Protein AF-A0A0D3BMU0-F1 (afdb_monomer_lite)

Foldseek 3Di:
DAQWDWDWDDDPVRPIDIDIAHDDDPQQRPWDWDADPPQRWIWTQGHVRQKIWTGHPVDPPSHTDIAGADEPDDDDDDPVRVVQQVQWDKYWAWEAELQPRWIKIKIWTWHQDPPDRDIHTDFMWIFTADPNRYTYTDQAPDQKEWEAELHHIYMAGQVLDPPRDHSWYWYWYQQKTWIAHRNVRDIDIDGDRDPTFAWADDDDDPDPPDAAAWTWGQDQDDDDPDDRDGFTWTWGADSNRHTDTDLARDQWEWEAEPHHIDIDRQVVDPPRDHSWYWYFYQFKTWIAHSNVRDIDIDGDNDRGPPDPDPDPPDD

Structure (mmCIF, N/CA/C/O backbone):
data_AF-A0A0D3BMU0-F1
#
_entry.id   AF-A0A0D3BMU0-F1
#
loop_
_atom_site.group_PDB
_atom_site.id
_atom_site.type_symbol
_atom_site.label_atom_id
_atom_site.label_alt_id
_atom_site.label_comp_id
_atom_site.label_asym_id
_atom_site.label_entity_id
_atom_site.label_seq_id
_atom_site.pdbx_PDB_ins_code
_atom_site.Cartn_x
_atom_site.Cartn_y
_atom_site.Cartn_z
_atom_site.occupancy
_atom_site.B_iso_or_equiv
_atom_site.auth_seq_id
_atom_site.auth_comp_id
_atom_site.auth_asym_id
_atom_site.auth_atom_id
_atom_site.pdbx_PDB_model_num
ATOM 1 N N . MET A 1 1 ? 4.855 26.764 -4.424 1.00 43.84 1 MET A N 1
ATOM 2 C CA . MET A 1 1 ? 3.634 26.238 -5.074 1.00 43.84 1 MET A CA 1
ATOM 3 C C . MET A 1 1 ? 2.748 25.662 -3.981 1.00 43.84 1 MET A C 1
ATOM 5 O O . MET A 1 1 ? 3.291 25.070 -3.058 1.00 43.84 1 MET A O 1
ATOM 9 N N . GLY A 1 2 ? 1.438 25.916 -4.014 1.00 53.94 2 GLY A N 1
ATOM 10 C CA . GLY A 1 2 ? 0.506 25.326 -3.045 1.00 53.94 2 GLY A CA 1
ATOM 11 C C . GLY A 1 2 ? 0.315 23.817 -3.274 1.00 53.94 2 GLY A C 1
ATOM 12 O O . GLY A 1 2 ? 0.818 23.290 -4.265 1.00 53.94 2 GLY A O 1
ATOM 13 N N . PRO A 1 3 ? -0.414 23.122 -2.389 1.00 75.38 3 PRO A N 1
ATOM 14 C CA . PRO A 1 3 ? -0.712 21.699 -2.540 1.00 75.38 3 PRO A CA 1
ATOM 15 C C . PRO A 1 3 ? -1.486 21.455 -3.844 1.00 75.38 3 PRO A C 1
ATOM 17 O O . PRO A 1 3 ? -2.564 22.014 -4.069 1.00 75.38 3 PRO A O 1
ATOM 20 N N . GLN A 1 4 ? -0.901 20.652 -4.732 1.00 81.62 4 GLN A N 1
ATOM 21 C CA . GLN A 1 4 ? -1.420 20.393 -6.073 1.00 81.62 4 GLN A CA 1
ATOM 22 C C . GLN A 1 4 ? -1.203 18.934 -6.475 1.00 81.62 4 GLN A C 1
ATOM 24 O O . GLN A 1 4 ? -0.200 18.321 -6.113 1.00 81.62 4 GLN A O 1
ATOM 29 N N . LEU A 1 5 ? -2.136 18.403 -7.259 1.00 79.81 5 LEU A N 1
ATOM 30 C CA . LEU A 1 5 ? -2.005 17.136 -7.963 1.00 79.81 5 LEU A CA 1
ATOM 31 C C . LEU A 1 5 ? -1.667 17.433 -9.426 1.00 79.81 5 LEU A C 1
ATOM 33 O O . LEU A 1 5 ? -2.486 18.008 -10.147 1.00 79.81 5 LEU A O 1
ATOM 37 N N . SER A 1 6 ? -0.475 17.031 -9.857 1.00 79.81 6 SER A N 1
ATOM 38 C CA . SER A 1 6 ? -0.003 17.204 -11.232 1.00 79.81 6 SER A CA 1
ATOM 39 C C . SER A 1 6 ? 0.143 15.847 -11.909 1.00 79.81 6 SER A C 1
ATOM 41 O O . SER A 1 6 ? 0.761 14.943 -11.349 1.00 79.81 6 SER A O 1
ATOM 43 N N . TYR A 1 7 ? -0.409 15.690 -13.111 1.00 74.06 7 TYR A N 1
ATOM 44 C CA . TYR A 1 7 ? -0.242 14.467 -13.898 1.00 74.06 7 TYR A CA 1
ATOM 45 C C . TYR A 1 7 ? -0.245 14.743 -15.401 1.00 74.06 7 TYR A C 1
ATOM 47 O O . TYR A 1 7 ? -0.826 15.717 -15.876 1.00 74.06 7 TYR A O 1
ATOM 55 N N . CYS A 1 8 ? 0.400 13.852 -16.151 1.00 74.81 8 CYS A N 1
ATOM 56 C CA . CYS A 1 8 ? 0.450 13.886 -17.607 1.00 74.81 8 CYS A CA 1
ATOM 57 C C . CYS A 1 8 ? -0.433 12.775 -18.180 1.00 74.81 8 CYS A C 1
ATOM 59 O O . CYS A 1 8 ? -0.335 11.623 -17.745 1.00 74.81 8 CYS A O 1
ATOM 61 N N . ARG A 1 9 ? -1.290 13.117 -19.148 1.00 70.94 9 ARG A N 1
ATOM 62 C CA . ARG A 1 9 ? -2.069 12.153 -19.934 1.00 70.94 9 ARG A CA 1
ATOM 63 C C . ARG A 1 9 ? -1.319 11.896 -21.252 1.00 70.94 9 ARG A C 1
ATOM 65 O O . ARG A 1 9 ? -1.253 12.815 -22.073 1.00 70.94 9 ARG A O 1
ATOM 72 N N . PRO A 1 10 ? -0.756 10.691 -21.465 1.00 65.56 10 PRO A N 1
ATOM 73 C CA . PRO A 1 10 ? -0.074 10.354 -22.711 1.00 65.56 10 PRO A CA 1
ATOM 74 C C . PRO A 1 10 ? -1.074 10.315 -23.869 1.00 65.56 10 PRO A C 1
ATOM 76 O O . PRO A 1 10 ? -2.163 9.759 -23.719 1.00 65.56 10 PRO A O 1
ATOM 79 N N . SER A 1 11 ? -0.708 10.877 -25.021 1.00 62.91 11 SER A N 1
ATOM 80 C CA . SER A 1 11 ? -1.501 10.793 -26.253 1.00 62.91 11 SER A CA 1
ATOM 81 C C . SER A 1 11 ? -0.768 9.962 -27.299 1.00 62.91 11 SER A C 1
ATOM 83 O O . SER A 1 11 ? 0.407 10.202 -27.567 1.00 62.91 11 SER A O 1
ATOM 85 N N . ALA A 1 12 ? -1.476 9.023 -27.935 1.00 56.28 12 ALA A N 1
ATOM 86 C CA . ALA A 1 12 ? -0.951 8.254 -29.068 1.00 56.28 12 ALA A CA 1
ATOM 87 C C . ALA A 1 12 ? -0.637 9.139 -30.291 1.00 56.28 12 ALA A C 1
ATOM 89 O O . ALA A 1 12 ? 0.111 8.730 -31.169 1.00 56.28 12 ALA A O 1
ATOM 90 N N . GLN A 1 13 ? -1.188 10.355 -30.334 1.00 65.06 13 GLN A N 1
ATOM 91 C CA . GLN A 1 13 ? -0.957 11.349 -31.384 1.00 65.06 13 GLN A CA 1
ATOM 92 C C . GLN A 1 13 ? 0.178 12.333 -31.027 1.00 65.06 13 GLN A C 1
ATOM 94 O O . GLN A 1 13 ? 0.286 13.379 -31.653 1.00 65.06 13 GLN A O 1
ATOM 99 N N . GLY A 1 14 ? 0.982 12.058 -29.990 1.00 60.69 14 GLY A N 1
ATOM 100 C CA . GLY A 1 14 ? 2.124 12.893 -29.576 1.00 60.69 14 GLY A CA 1
ATOM 101 C C . GLY A 1 14 ? 1.773 14.088 -28.676 1.00 60.69 14 GLY A C 1
ATOM 102 O O . GLY A 1 14 ? 2.616 14.569 -27.925 1.00 60.69 14 GLY A O 1
ATOM 103 N N . ASN A 1 15 ? 0.509 14.511 -28.645 1.00 65.81 15 ASN A N 1
ATOM 104 C CA . ASN A 1 15 ? 0.062 15.698 -27.902 1.00 65.81 15 ASN A CA 1
ATOM 105 C C . ASN A 1 15 ? -0.233 15.386 -26.424 1.00 65.81 15 ASN A C 1
ATOM 107 O O . ASN A 1 15 ? -1.386 15.419 -25.985 1.00 65.81 15 ASN A O 1
ATOM 111 N N . SER A 1 16 ? 0.790 15.011 -25.656 1.00 69.44 16 SER A N 1
ATOM 112 C CA . SER A 1 16 ? 0.631 14.741 -24.222 1.00 69.44 16 SER A CA 1
ATOM 113 C C . SER A 1 16 ? 0.249 16.018 -23.467 1.00 69.44 16 SER A C 1
ATOM 115 O O . SER A 1 16 ? 0.870 17.064 -23.644 1.00 69.44 16 SER A O 1
ATOM 117 N N . LYS A 1 17 ? -0.781 15.945 -22.616 1.00 72.88 17 LYS A N 1
ATOM 118 C CA . LYS A 1 17 ? -1.315 17.109 -21.888 1.00 72.88 17 LYS A CA 1
ATOM 119 C C . LYS A 1 17 ? -1.038 16.987 -20.394 1.00 72.88 17 LYS A C 1
ATOM 121 O O . LYS A 1 17 ? -1.376 15.977 -19.774 1.00 72.88 17 LYS A O 1
ATOM 126 N N . TRP A 1 18 ? -0.459 18.040 -19.822 1.00 77.81 18 TRP A N 1
ATOM 127 C CA . TRP A 1 18 ? -0.286 18.188 -18.380 1.00 77.81 18 TRP A CA 1
ATOM 128 C C . TRP A 1 18 ? -1.531 18.796 -17.740 1.00 77.81 18 TRP A C 1
ATOM 130 O O . TRP A 1 18 ? -2.089 19.779 -18.228 1.00 77.81 18 TRP A O 1
ATOM 140 N N . PHE A 1 19 ? -1.933 18.222 -16.614 1.00 76.25 19 PHE A N 1
ATOM 141 C CA . PHE A 1 19 ? -3.029 18.690 -15.783 1.00 76.25 19 PHE A CA 1
ATOM 142 C C . PHE A 1 19 ? -2.486 19.047 -14.408 1.00 76.25 19 PHE A C 1
ATOM 144 O O . PHE A 1 19 ? -1.723 18.282 -13.821 1.00 76.25 19 PHE A O 1
ATOM 151 N N . ASN A 1 20 ? -2.894 20.207 -13.899 1.00 81.25 20 ASN A N 1
ATOM 152 C CA . ASN A 1 20 ? -2.522 20.697 -12.579 1.00 81.25 20 ASN A CA 1
ATOM 153 C C . ASN A 1 20 ? -3.801 21.032 -11.818 1.00 81.25 20 ASN A C 1
ATOM 155 O O . ASN A 1 20 ? -4.514 21.968 -12.172 1.00 81.25 20 ASN A O 1
ATOM 159 N N . ILE A 1 21 ? -4.099 20.251 -10.786 1.00 81.94 21 ILE A N 1
ATOM 160 C CA . ILE A 1 21 ? -5.302 20.403 -9.976 1.00 81.94 21 ILE A CA 1
ATOM 161 C C . ILE A 1 21 ? -4.884 20.931 -8.613 1.00 81.94 21 ILE A C 1
ATOM 163 O O . ILE A 1 21 ? -4.165 20.267 -7.868 1.00 81.94 21 ILE A O 1
ATOM 167 N N . ARG A 1 22 ? -5.348 22.131 -8.266 1.00 83.56 22 ARG A N 1
ATOM 168 C CA . ARG A 1 22 ? -5.121 22.687 -6.933 1.00 83.56 22 ARG A CA 1
ATOM 169 C C . ARG A 1 22 ? -5.974 21.934 -5.916 1.00 83.56 22 ARG A C 1
ATOM 171 O O . ARG A 1 22 ? -7.187 21.824 -6.076 1.00 83.56 22 ARG A O 1
ATOM 178 N N . ILE A 1 23 ? -5.344 21.451 -4.853 1.00 84.56 23 ILE A N 1
ATOM 179 C CA . ILE A 1 23 ? -6.042 20.800 -3.749 1.00 84.56 23 ILE A CA 1
ATOM 180 C C . ILE A 1 23 ? -6.491 21.900 -2.787 1.00 84.56 23 ILE A C 1
ATOM 182 O O . ILE A 1 23 ? -5.667 22.600 -2.204 1.00 84.56 23 ILE A O 1
ATOM 186 N N . ALA A 1 24 ? -7.806 22.090 -2.666 1.00 86.31 24 ALA A N 1
ATOM 187 C CA . ALA A 1 24 ? -8.374 23.151 -1.835 1.00 86.31 24 ALA A CA 1
ATOM 188 C C . ALA A 1 24 ? -8.527 22.739 -0.365 1.00 86.31 24 ALA A C 1
ATOM 190 O O . ALA A 1 24 ? -8.307 23.558 0.521 1.00 86.31 24 ALA A O 1
ATOM 191 N N . ASN A 1 25 ? -8.903 21.483 -0.104 1.00 87.38 25 ASN A N 1
ATOM 192 C CA . ASN A 1 25 ? -9.170 21.013 1.251 1.00 87.38 25 ASN A CA 1
ATOM 193 C C . ASN A 1 25 ? -7.845 20.693 1.987 1.00 87.38 25 ASN A C 1
ATOM 195 O O . ASN A 1 25 ? -7.117 19.800 1.535 1.00 87.38 25 ASN A O 1
ATOM 199 N N . PRO A 1 26 ? -7.543 21.378 3.112 1.00 89.06 26 PRO A N 1
ATOM 200 C CA . PRO A 1 26 ? -6.308 21.200 3.878 1.00 89.06 26 PRO A CA 1
ATOM 201 C C . PRO A 1 26 ? -6.035 19.778 4.352 1.00 89.06 26 PRO A C 1
ATOM 203 O O . PRO A 1 26 ? -4.871 19.408 4.500 1.00 89.06 26 PRO A O 1
ATOM 206 N N . CYS A 1 27 ? -7.072 18.956 4.546 1.00 89.00 27 CYS A N 1
ATOM 207 C CA . CYS A 1 27 ? -6.879 17.593 5.033 1.00 89.00 27 CYS A CA 1
ATOM 208 C C . CYS A 1 27 ? -6.075 16.712 4.065 1.00 89.00 27 CYS A C 1
ATOM 210 O O . CYS A 1 27 ? -5.575 15.679 4.481 1.00 89.00 27 CYS A O 1
ATOM 212 N N . PHE A 1 28 ? -5.899 17.104 2.800 1.00 88.81 28 PHE A N 1
ATOM 213 C CA . PHE A 1 28 ? -5.134 16.327 1.820 1.00 88.81 28 PHE A CA 1
ATOM 214 C C . PHE A 1 28 ? -3.713 16.862 1.567 1.00 88.81 28 PHE A C 1
ATOM 216 O O . PHE A 1 28 ? -3.020 16.334 0.702 1.00 88.81 28 PHE A O 1
ATOM 223 N N . PHE A 1 29 ? -3.262 17.917 2.258 1.00 86.25 29 PHE A N 1
ATOM 224 C CA . PHE A 1 29 ? -2.021 18.627 1.898 1.00 86.25 29 PHE A CA 1
ATOM 225 C C . PHE A 1 29 ? -0.744 17.801 2.091 1.00 86.25 29 PHE A C 1
ATOM 227 O O . PHE A 1 29 ? 0.199 17.949 1.318 1.00 86.25 29 PHE A O 1
ATOM 234 N N . SER A 1 30 ? -0.714 16.935 3.104 1.00 80.25 30 SER A N 1
ATOM 235 C CA . SER A 1 30 ? 0.408 16.037 3.418 1.00 80.25 30 SER A CA 1
ATOM 236 C C . SER A 1 30 ? 0.128 14.577 3.047 1.00 80.25 30 SER A C 1
ATOM 238 O O . SER A 1 30 ? 0.948 13.696 3.312 1.00 80.25 30 SER A O 1
ATOM 240 N N . SER A 1 31 ? -1.025 14.312 2.433 1.00 84.12 31 SER A N 1
ATOM 241 C CA . SER A 1 31 ? -1.493 12.964 2.146 1.00 84.12 31 SER A CA 1
ATOM 242 C C . SER A 1 31 ? -0.828 12.361 0.915 1.00 84.12 31 SER A C 1
ATOM 244 O O . SER A 1 31 ? -0.574 13.023 -0.092 1.00 84.12 31 SER A O 1
ATOM 246 N N . ARG A 1 32 ? -0.595 11.049 0.970 1.00 82.12 32 ARG A N 1
ATOM 247 C CA . ARG A 1 32 ? -0.059 10.279 -0.155 1.00 82.12 32 ARG A CA 1
ATOM 248 C C . ARG A 1 32 ? -1.118 10.071 -1.234 1.00 82.12 32 ARG A C 1
ATOM 250 O O . ARG A 1 32 ? -2.240 9.660 -0.948 1.00 82.12 32 ARG A O 1
ATOM 257 N N . VAL A 1 33 ? -0.728 10.275 -2.489 1.00 84.06 33 VAL A N 1
ATOM 258 C CA . VAL A 1 33 ? -1.544 9.902 -3.647 1.00 84.06 33 VAL A CA 1
ATOM 259 C C . VAL A 1 33 ? -1.380 8.410 -3.919 1.00 84.06 33 VAL A C 1
ATOM 261 O O . VAL A 1 33 ? -0.266 7.906 -4.032 1.00 84.06 33 VAL A O 1
ATOM 264 N N . MET A 1 34 ? -2.498 7.714 -4.082 1.00 83.81 34 MET A N 1
ATOM 265 C CA . MET A 1 34 ? -2.561 6.385 -4.679 1.00 83.81 34 MET A CA 1
ATOM 266 C C . MET A 1 34 ? -3.360 6.491 -5.977 1.00 83.81 34 MET A C 1
ATOM 268 O O . MET A 1 34 ? -4.218 7.357 -6.113 1.00 83.81 34 MET A O 1
ATOM 272 N N . PHE A 1 35 ? -3.118 5.621 -6.948 1.00 82.81 35 PHE A N 1
ATOM 273 C CA . PHE A 1 35 ? -4.072 5.409 -8.031 1.00 82.81 35 PHE A CA 1
ATOM 274 C C . PHE A 1 35 ? -4.593 3.993 -8.061 1.00 82.81 35 PHE A C 1
ATOM 276 O O . PHE A 1 35 ? -3.869 2.991 -8.004 1.00 82.81 35 PHE A O 1
ATOM 283 N N . SER A 1 36 ? -5.910 3.978 -8.142 1.00 83.88 36 SER A N 1
ATOM 284 C CA . SER A 1 36 ? -6.737 2.809 -8.139 1.00 83.88 36 SER A CA 1
ATOM 285 C C . SER A 1 36 ? -6.793 2.274 -9.548 1.00 83.88 36 SER A C 1
ATOM 287 O O . SER A 1 36 ? -7.373 2.905 -10.430 1.00 83.88 36 SER A O 1
ATOM 289 N N . LYS A 1 37 ? -6.217 1.091 -9.764 1.00 78.75 37 LYS A N 1
ATOM 290 C CA . LYS A 1 37 ? -6.386 0.394 -11.046 1.00 78.75 37 LYS A CA 1
ATOM 291 C C . LYS A 1 37 ? -7.836 -0.043 -11.227 1.00 78.75 37 LYS A C 1
ATOM 293 O O . LYS A 1 37 ? -8.350 -0.001 -12.336 1.00 78.75 37 LYS A O 1
ATOM 298 N N . LYS A 1 38 ? -8.490 -0.427 -10.126 1.00 82.38 38 LYS A N 1
ATOM 299 C CA . LYS A 1 38 ? -9.888 -0.864 -10.097 1.00 82.38 38 LYS A CA 1
ATOM 300 C C . LYS A 1 38 ? -10.840 0.215 -10.604 1.00 82.38 38 LYS A C 1
ATOM 302 O O . LYS A 1 38 ? -11.796 -0.094 -11.302 1.00 82.38 38 LYS A O 1
ATOM 307 N N . HIS A 1 39 ? -10.582 1.464 -10.229 1.00 82.88 39 HIS A N 1
ATOM 308 C CA . HIS A 1 39 ? -11.441 2.588 -10.578 1.00 82.88 39 HIS A CA 1
ATOM 309 C C . HIS A 1 39 ? -10.869 3.485 -11.680 1.00 82.88 39 HIS A C 1
ATOM 311 O O . HIS A 1 39 ? -11.582 4.358 -12.154 1.00 82.88 39 HIS A O 1
ATOM 317 N N . ASN A 1 40 ? -9.610 3.285 -12.078 1.00 80.75 40 ASN A N 1
ATOM 318 C CA . ASN A 1 40 ? -8.865 4.171 -12.975 1.00 80.75 40 ASN A CA 1
ATOM 319 C C . ASN A 1 40 ? -8.841 5.639 -12.493 1.00 80.75 40 ASN A C 1
ATOM 321 O O . ASN A 1 40 ? -9.000 6.576 -13.271 1.00 80.75 40 ASN A O 1
ATOM 325 N N . MET A 1 41 ? -8.663 5.838 -11.183 1.00 86.69 41 MET A N 1
ATOM 326 C CA . MET A 1 41 ? -8.720 7.154 -10.533 1.00 86.69 41 MET A CA 1
ATOM 327 C C . MET A 1 41 ? -7.523 7.377 -9.614 1.00 86.69 41 MET A C 1
ATOM 329 O O . MET A 1 41 ? -7.092 6.447 -8.924 1.00 86.69 41 MET A O 1
ATOM 333 N N . PHE A 1 42 ? -7.052 8.623 -9.511 1.00 87.81 42 PHE A N 1
ATOM 334 C CA . PHE A 1 42 ? -6.244 9.020 -8.355 1.00 87.81 42 PHE A CA 1
ATOM 335 C C . PHE A 1 42 ? -7.134 9.116 -7.130 1.00 87.81 42 PHE A C 1
ATOM 337 O O . PHE A 1 42 ? -8.257 9.604 -7.207 1.00 87.81 42 PHE A O 1
ATOM 344 N N . ARG A 1 43 ? -6.632 8.649 -5.995 1.00 90.44 43 ARG A N 1
ATOM 345 C CA . ARG A 1 43 ? -7.329 8.663 -4.722 1.00 90.44 43 ARG A CA 1
ATOM 346 C C . ARG A 1 43 ? -6.365 9.094 -3.621 1.00 90.44 43 ARG A C 1
ATOM 348 O O . ARG A 1 43 ? -5.233 8.619 -3.563 1.00 90.44 43 ARG A O 1
ATOM 355 N N . ILE A 1 44 ? -6.823 9.976 -2.743 1.00 91.38 44 ILE A N 1
ATOM 356 C CA . ILE A 1 44 ? -6.031 10.527 -1.641 1.00 91.38 44 ILE A CA 1
ATOM 357 C C . ILE A 1 44 ? -6.846 10.373 -0.350 1.00 91.38 44 ILE A C 1
ATOM 359 O O . ILE A 1 44 ? -7.956 10.911 -0.290 1.00 91.38 44 ILE A O 1
ATOM 363 N N . PRO A 1 45 ? -6.356 9.640 0.668 1.00 93.88 45 PRO A N 1
ATOM 364 C CA . PRO A 1 45 ? -6.963 9.655 1.992 1.00 93.88 45 PRO A CA 1
ATOM 365 C C . PRO A 1 45 ? -6.626 10.977 2.692 1.00 93.88 45 PRO A C 1
ATOM 367 O O . PRO A 1 45 ? -5.475 11.402 2.700 1.00 93.88 45 PRO A O 1
ATOM 370 N N . GLY A 1 46 ? -7.616 11.651 3.262 1.00 92.25 46 GLY A N 1
ATOM 371 C CA . GLY A 1 46 ? -7.398 12.844 4.075 1.00 92.25 46 GLY A CA 1
ATOM 372 C C . GLY A 1 46 ? -6.762 12.481 5.413 1.00 92.25 46 GLY A C 1
ATOM 373 O O . GLY A 1 46 ? -6.965 11.373 5.910 1.00 92.25 46 GLY A O 1
ATOM 374 N N . ALA A 1 47 ? -6.025 13.422 5.996 1.00 90.88 47 ALA A N 1
ATOM 375 C CA . ALA A 1 47 ? -5.474 13.330 7.340 1.00 90.88 47 ALA A CA 1
ATOM 376 C C . ALA A 1 47 ? -6.563 12.923 8.346 1.00 90.88 47 ALA A C 1
ATOM 378 O O . ALA A 1 47 ? -7.701 13.398 8.278 1.00 90.88 47 ALA A O 1
ATOM 379 N N . GLY A 1 48 ? -6.236 11.991 9.242 1.00 89.31 48 GLY A N 1
ATOM 380 C CA . GLY A 1 48 ? -7.190 11.367 10.163 1.00 89.31 48 GLY A CA 1
ATOM 381 C C . GLY A 1 48 ? -8.037 10.257 9.527 1.00 89.31 48 GLY A C 1
ATOM 382 O O . GLY A 1 48 ? -8.735 9.525 10.234 1.00 89.31 48 GLY A O 1
ATOM 383 N N . GLY A 1 49 ? -7.985 10.083 8.205 1.00 91.81 49 GLY A N 1
ATOM 384 C CA . GLY A 1 49 ? -8.612 8.979 7.482 1.00 91.81 49 GLY A CA 1
ATOM 385 C C . GLY A 1 49 ? -10.137 9.034 7.420 1.00 91.81 49 GLY A C 1
ATOM 386 O O . GLY A 1 49 ? -10.765 7.998 7.246 1.00 91.81 49 GLY A O 1
ATOM 387 N N . GLN A 1 50 ? -10.770 10.191 7.601 1.00 94.19 50 GLN A N 1
ATOM 388 C CA . GLN A 1 50 ? -12.240 10.295 7.563 1.00 94.19 50 GLN A CA 1
ATOM 389 C C . GLN A 1 50 ? -12.799 10.471 6.148 1.00 94.19 50 GLN A C 1
ATOM 391 O O . GLN A 1 50 ? -13.957 10.155 5.892 1.00 94.19 50 GLN A O 1
ATOM 396 N N . LEU A 1 51 ? -11.984 10.966 5.218 1.00 95.06 51 LEU A N 1
ATOM 397 C CA . LEU A 1 51 ? -12.395 11.269 3.852 1.00 95.06 51 LEU A CA 1
ATOM 398 C C . LEU A 1 51 ? -11.412 10.663 2.858 1.00 95.06 51 LEU A C 1
ATOM 400 O O . LEU A 1 51 ? -10.205 10.681 3.077 1.00 95.06 5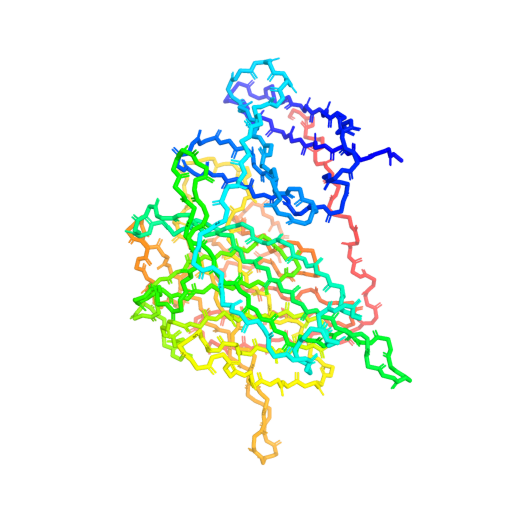1 LEU A O 1
ATOM 404 N N . ILE A 1 52 ? -11.921 10.192 1.727 1.00 95.00 52 ILE A N 1
ATOM 405 C CA . ILE A 1 52 ? -11.129 9.898 0.535 1.00 95.00 52 ILE A CA 1
ATOM 406 C C . ILE A 1 52 ? -11.608 10.821 -0.577 1.00 95.00 52 ILE A C 1
ATOM 408 O O . ILE A 1 52 ? -12.794 10.844 -0.899 1.00 95.00 52 ILE A O 1
ATOM 412 N N . ALA A 1 53 ? -10.685 11.544 -1.199 1.00 93.06 53 ALA A N 1
ATOM 413 C CA . ALA A 1 53 ? -10.948 12.272 -2.431 1.00 93.06 53 ALA A CA 1
ATOM 414 C C . ALA A 1 53 ? -10.491 11.437 -3.630 1.00 93.06 53 ALA A C 1
ATOM 416 O O . ALA A 1 53 ? -9.406 10.860 -3.596 1.00 93.06 53 ALA A O 1
ATOM 417 N N . SER A 1 54 ? -11.318 11.352 -4.673 1.00 92.12 54 SER A N 1
ATOM 418 C CA . SER A 1 54 ? -11.025 10.610 -5.903 1.00 92.12 54 SER A CA 1
ATOM 419 C C . SER A 1 54 ? -11.162 11.504 -7.133 1.00 92.12 54 SER A C 1
ATOM 421 O O . SER A 1 54 ? -12.173 12.188 -7.278 1.00 92.12 54 SER A O 1
ATOM 423 N N . TRP A 1 55 ? -10.184 11.462 -8.033 1.00 87.31 55 TRP A N 1
ATOM 424 C CA . TRP A 1 55 ? -10.173 12.201 -9.293 1.00 87.31 55 TRP A CA 1
ATOM 425 C C . TRP A 1 55 ? -10.219 11.233 -10.464 1.00 87.31 55 TRP A C 1
ATOM 427 O O . TRP A 1 55 ? -9.347 10.369 -10.602 1.00 87.31 55 TRP A O 1
ATOM 437 N N . ASP A 1 56 ? -11.235 11.408 -11.300 1.00 82.81 56 ASP A N 1
ATOM 438 C CA . ASP A 1 56 ? -11.352 10.701 -12.565 1.00 82.81 56 ASP A CA 1
ATOM 439 C C . ASP A 1 56 ? -10.341 11.266 -13.565 1.00 82.81 56 ASP A C 1
ATOM 441 O O . ASP A 1 56 ? -10.217 12.480 -13.724 1.00 82.81 56 ASP A O 1
ATOM 445 N N . LEU A 1 57 ? -9.574 10.376 -14.194 1.00 69.62 57 LEU A N 1
ATOM 446 C CA . LEU A 1 57 ? -8.550 10.748 -15.164 1.00 69.62 57 LEU A CA 1
ATOM 447 C C . LEU A 1 57 ? -9.066 10.835 -16.592 1.00 69.62 57 LEU A C 1
ATOM 449 O O . LEU A 1 57 ? -8.353 11.364 -17.446 1.00 69.62 57 LEU A O 1
ATOM 453 N N . CYS A 1 58 ? -10.253 10.301 -16.864 1.00 66.31 58 CYS A N 1
ATOM 454 C CA . CYS A 1 58 ? -10.870 10.289 -18.183 1.00 66.31 58 CYS A CA 1
ATOM 455 C C . CYS A 1 58 ? -11.808 11.480 -18.378 1.00 66.31 58 CYS A C 1
ATOM 457 O O . CYS A 1 58 ? -11.951 11.961 -19.499 1.00 66.31 58 CYS A O 1
ATOM 459 N N . GLU A 1 59 ? -12.409 11.986 -17.303 1.00 64.94 59 GLU A N 1
ATOM 460 C CA . GLU A 1 59 ? -13.223 13.193 -17.367 1.00 64.94 59 GLU A CA 1
ATOM 461 C C . GLU A 1 59 ? -12.347 14.447 -17.235 1.00 64.94 59 GLU A C 1
ATOM 463 O O . GLU A 1 59 ? -11.505 14.552 -16.347 1.00 64.94 59 GLU A O 1
ATOM 468 N N . ASP A 1 60 ? -12.600 15.467 -18.057 1.00 65.44 60 ASP A N 1
ATOM 469 C CA . ASP A 1 60 ? -12.019 16.807 -17.857 1.00 65.44 60 ASP A CA 1
ATOM 470 C C . ASP A 1 60 ? -12.662 17.544 -16.655 1.00 65.44 60 ASP A C 1
ATOM 472 O O . ASP A 1 60 ? -12.450 18.737 -16.431 1.00 65.44 60 ASP A O 1
ATOM 476 N N . LYS A 1 61 ? -13.445 16.828 -15.836 1.00 67.06 61 LYS A N 1
ATOM 477 C CA . LYS A 1 61 ? -13.969 17.318 -14.564 1.00 67.06 61 LYS A CA 1
ATOM 478 C C . LYS A 1 61 ? -12.893 17.178 -13.492 1.00 67.06 61 LYS A C 1
ATOM 480 O O . LYS A 1 61 ? -12.635 16.101 -12.968 1.00 67.06 61 LYS A O 1
ATOM 485 N N . HIS A 1 62 ? -12.296 18.302 -13.118 1.00 73.00 62 HIS A N 1
ATOM 486 C CA . HIS A 1 62 ? -11.261 18.364 -12.079 1.00 73.00 62 HIS A CA 1
ATOM 487 C C . HIS A 1 62 ? -11.813 18.397 -10.643 1.00 73.00 62 HIS A C 1
ATOM 489 O O . HIS A 1 62 ? -11.052 18.557 -9.685 1.00 73.00 62 HIS A O 1
ATOM 495 N N . THR A 1 63 ? -13.126 18.233 -10.478 1.00 82.94 63 THR A N 1
ATOM 496 C CA . THR A 1 63 ? -13.786 18.186 -9.172 1.00 82.94 63 THR A CA 1
ATOM 497 C C . THR A 1 63 ? -13.649 16.789 -8.557 1.00 82.94 63 THR A C 1
ATOM 499 O O . THR A 1 63 ? -14.101 15.817 -9.165 1.00 82.94 63 THR A O 1
ATOM 502 N N . PRO A 1 64 ? -13.064 16.656 -7.353 1.00 88.94 64 PRO A N 1
ATOM 503 C CA . PRO A 1 64 ? -12.970 15.364 -6.687 1.00 88.94 64 PRO A CA 1
ATOM 504 C C . PRO A 1 64 ? -14.336 14.825 -6.262 1.00 88.94 64 PRO A C 1
ATOM 506 O O . PRO A 1 64 ? -15.199 15.565 -5.793 1.00 88.94 64 PRO A O 1
ATOM 509 N N . LYS A 1 65 ? -14.483 13.502 -6.325 1.00 91.75 65 LYS A N 1
ATOM 510 C CA . LYS A 1 65 ? -15.537 12.762 -5.624 1.00 91.75 65 LYS A CA 1
ATOM 511 C C . LYS A 1 65 ? -15.065 12.473 -4.203 1.00 91.75 65 LYS A C 1
ATOM 513 O O . LYS A 1 65 ? -14.014 11.855 -4.025 1.00 91.75 65 LYS A O 1
ATOM 518 N N . PHE A 1 66 ? -15.838 12.895 -3.209 1.00 93.06 66 PHE A N 1
ATOM 519 C CA . PHE A 1 66 ? -15.551 12.607 -1.807 1.00 93.06 66 PHE A CA 1
ATOM 520 C C . PHE A 1 66 ? -16.294 11.359 -1.341 1.00 93.06 66 PHE A C 1
ATOM 522 O O . PHE A 1 66 ? -17.467 11.163 -1.651 1.00 93.06 66 PHE A O 1
ATOM 529 N N . GLN A 1 67 ? -15.598 10.525 -0.581 1.00 94.88 67 GLN A N 1
ATOM 530 C CA . GLN A 1 67 ? -16.145 9.367 0.106 1.00 94.88 67 GLN A CA 1
ATOM 531 C C . GLN A 1 67 ? -15.817 9.492 1.591 1.00 94.88 67 GLN A C 1
ATOM 533 O O . GLN A 1 67 ? -14.647 9.523 1.963 1.00 94.88 67 GLN A O 1
ATOM 538 N N . GLU A 1 68 ? -16.847 9.557 2.425 1.00 96.50 68 GLU A N 1
ATOM 539 C CA . GLU A 1 68 ? -16.707 9.536 3.879 1.00 96.50 68 GLU A CA 1
ATOM 540 C C . GLU A 1 68 ? -16.513 8.105 4.383 1.00 96.50 68 GLU A C 1
ATOM 542 O O . GLU A 1 68 ? -17.150 7.168 3.887 1.00 96.50 68 GLU A O 1
ATOM 547 N N . LEU A 1 69 ? -15.616 7.942 5.354 1.00 96.56 69 LEU A N 1
ATOM 548 C CA . LEU A 1 69 ? -15.292 6.659 5.951 1.00 96.56 69 LEU A CA 1
ATOM 549 C C . LEU A 1 69 ? -15.953 6.485 7.315 1.00 96.56 69 LEU A C 1
ATOM 551 O O . LEU A 1 69 ? -15.729 7.260 8.240 1.00 96.56 69 LEU A O 1
ATOM 555 N N . ARG A 1 70 ? -16.735 5.410 7.444 1.00 96.81 70 ARG A N 1
ATOM 556 C CA . ARG A 1 70 ? -17.413 5.013 8.684 1.00 96.81 70 ARG A CA 1
ATOM 557 C C . ARG A 1 70 ? -16.677 3.844 9.309 1.00 96.81 70 ARG A C 1
ATOM 559 O O . ARG A 1 70 ? -16.626 2.770 8.710 1.00 96.81 70 ARG A O 1
ATOM 566 N N . TYR A 1 71 ? -16.091 4.071 10.475 1.00 96.25 71 TYR A N 1
ATOM 567 C CA . TYR A 1 71 ? -15.263 3.088 11.163 1.00 96.25 71 TYR A CA 1
ATOM 568 C C . TYR A 1 71 ? -16.111 2.115 11.977 1.00 96.25 71 TYR A C 1
ATOM 570 O O . TYR A 1 71 ? -17.007 2.533 12.705 1.00 96.25 71 TYR A O 1
ATOM 578 N N . HIS A 1 72 ? -15.806 0.823 11.857 1.00 94.50 72 HIS A N 1
ATOM 579 C CA . HIS A 1 72 ? -16.512 -0.258 12.546 1.00 94.50 72 HIS A CA 1
ATOM 580 C C . HIS A 1 72 ? -15.528 -1.172 13.271 1.00 94.50 72 HIS A C 1
ATOM 582 O O . HIS A 1 72 ? -14.428 -1.410 12.766 1.00 94.50 72 HIS A O 1
ATOM 588 N N . PHE A 1 73 ? -15.969 -1.719 14.409 1.00 93.06 73 PHE A N 1
ATOM 589 C CA . PHE A 1 73 ? -15.221 -2.675 15.239 1.00 93.06 73 PHE A CA 1
ATOM 590 C C . PHE A 1 73 ? -13.841 -2.171 15.681 1.00 93.06 73 PHE A C 1
ATOM 592 O O . PHE A 1 73 ? -12.880 -2.934 15.720 1.00 93.06 73 PHE A O 1
ATOM 599 N N . LEU A 1 74 ? -13.733 -0.872 15.981 1.00 89.88 74 LEU A N 1
ATOM 600 C CA . LEU A 1 74 ? -12.508 -0.314 16.547 1.00 89.88 74 LEU A CA 1
ATOM 601 C C . LEU A 1 74 ? -12.199 -1.014 17.880 1.00 89.88 74 LEU A C 1
ATOM 603 O O . LEU A 1 74 ? -13.110 -1.136 18.702 1.00 89.88 74 LEU A O 1
ATOM 607 N N . PRO A 1 75 ? -10.953 -1.465 18.102 1.00 86.56 75 PRO A N 1
ATOM 608 C CA . PRO A 1 75 ? -10.566 -1.987 19.402 1.00 86.56 75 PRO A CA 1
ATOM 609 C C . PRO A 1 75 ? -10.645 -0.862 20.436 1.00 86.56 75 PRO A C 1
ATOM 611 O O . PRO A 1 75 ? -10.320 0.287 20.126 1.00 86.56 75 PRO A O 1
ATOM 614 N N . GLU A 1 76 ? -11.073 -1.181 21.657 1.00 86.69 76 GLU A N 1
ATOM 615 C CA . GLU A 1 76 ? -10.991 -0.239 22.771 1.00 86.69 76 GLU A CA 1
ATOM 616 C C . GLU A 1 76 ? -9.538 -0.167 23.255 1.00 86.69 76 GLU A C 1
ATOM 618 O O . GLU A 1 76 ? -9.014 -1.173 23.732 1.00 86.69 76 GLU A O 1
ATOM 623 N N . PRO A 1 77 ? -8.867 0.991 23.130 1.00 83.81 77 PRO A N 1
ATOM 624 C CA . PRO A 1 77 ? -7.490 1.119 23.573 1.00 83.81 77 PRO A CA 1
ATOM 625 C C . PRO A 1 77 ? -7.432 1.253 25.094 1.00 83.81 77 PRO A C 1
ATOM 627 O O . PRO A 1 77 ? -8.227 1.992 25.695 1.00 83.81 77 PRO A O 1
ATOM 630 N N . THR A 1 78 ? -6.447 0.586 25.689 1.00 87.50 78 THR A N 1
ATOM 631 C CA . THR A 1 78 ? -6.034 0.776 27.084 1.00 87.50 78 THR A CA 1
ATOM 632 C C . THR A 1 78 ? -5.556 2.211 27.325 1.00 87.50 78 THR A C 1
ATOM 634 O O . THR A 1 78 ? -5.242 2.941 26.386 1.00 87.50 78 THR A O 1
ATOM 637 N N . GLU A 1 79 ? -5.477 2.643 28.585 1.00 86.25 79 GLU A N 1
ATOM 638 C CA . GLU A 1 79 ? -4.995 3.994 28.921 1.00 86.25 79 GLU A CA 1
ATOM 639 C C . GLU A 1 79 ? -3.578 4.255 28.393 1.00 86.25 79 GLU A C 1
ATOM 641 O O . GLU A 1 79 ? -3.339 5.289 27.775 1.00 86.25 79 GLU A O 1
ATOM 646 N N . ALA A 1 80 ? -2.674 3.281 28.534 1.00 84.19 80 ALA A N 1
ATOM 647 C CA . ALA A 1 80 ? -1.314 3.378 28.010 1.00 84.19 80 ALA A CA 1
ATOM 648 C C . ALA A 1 80 ? -1.288 3.479 26.473 1.00 84.19 80 ALA A C 1
ATOM 650 O O . ALA A 1 80 ? -0.526 4.262 25.910 1.00 84.19 80 ALA A O 1
ATOM 651 N N . GLU A 1 81 ? -2.140 2.724 25.772 1.00 83.94 81 GLU A N 1
ATOM 652 C CA . GLU A 1 81 ? -2.254 2.833 24.313 1.00 83.94 81 GLU A CA 1
ATOM 653 C C . GLU A 1 81 ? -2.827 4.186 23.885 1.00 83.94 81 GLU A C 1
ATOM 655 O O . GLU A 1 81 ? -2.373 4.740 22.886 1.00 83.94 81 GLU A O 1
ATOM 660 N N . ARG A 1 82 ? -3.791 4.742 24.633 1.00 85.81 82 ARG A N 1
ATOM 661 C CA . ARG A 1 82 ? -4.324 6.091 24.377 1.00 85.81 82 ARG A CA 1
ATOM 662 C C . ARG A 1 82 ? -3.240 7.147 24.527 1.00 85.81 82 ARG A C 1
ATOM 664 O O . ARG A 1 82 ? -3.059 7.936 23.610 1.00 85.81 82 ARG A O 1
ATOM 671 N N . GLU A 1 83 ? -2.474 7.104 25.612 1.00 85.50 83 GLU A N 1
ATOM 672 C CA . GLU A 1 83 ? -1.371 8.040 25.855 1.00 85.50 83 GLU A CA 1
ATOM 673 C C . GLU A 1 83 ? -0.310 7.981 24.740 1.00 85.50 83 GLU A C 1
ATOM 675 O O . GLU A 1 83 ? 0.143 9.009 24.225 1.00 85.50 83 GLU A O 1
ATOM 680 N N . VAL A 1 84 ? 0.044 6.772 24.291 1.00 83.00 84 VAL A N 1
ATOM 681 C CA . VAL A 1 84 ? 0.952 6.593 23.149 1.00 83.00 84 VAL A CA 1
ATOM 682 C C . VAL A 1 84 ? 0.336 7.148 21.862 1.00 83.00 84 VAL A C 1
ATOM 684 O O . VAL A 1 84 ? 1.019 7.840 21.109 1.00 83.00 84 VAL A O 1
ATOM 687 N N . MET A 1 85 ? -0.940 6.875 21.585 1.00 83.75 85 MET A N 1
ATOM 688 C CA . MET A 1 85 ? -1.605 7.372 20.376 1.00 83.75 85 MET A CA 1
ATOM 689 C C . MET A 1 85 ? -1.747 8.898 20.361 1.00 83.75 85 MET A C 1
ATOM 691 O O . MET A 1 85 ? -1.537 9.495 19.306 1.00 83.75 85 MET A O 1
ATOM 695 N N . ASP A 1 86 ? -2.028 9.527 21.503 1.00 84.75 86 ASP A N 1
ATOM 696 C CA . ASP A 1 86 ? -2.189 10.982 21.635 1.0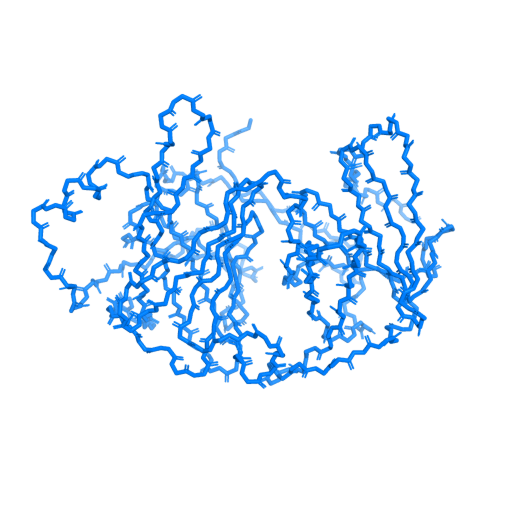0 84.75 86 ASP A CA 1
ATOM 697 C C . ASP A 1 86 ? -0.884 11.744 21.363 1.00 84.75 86 ASP A C 1
ATOM 699 O O . ASP A 1 86 ? -0.899 12.886 20.902 1.00 84.75 86 ASP A O 1
ATOM 703 N N . THR A 1 87 ? 0.262 11.101 21.595 1.00 87.12 87 THR A N 1
ATOM 704 C CA . THR A 1 87 ? 1.591 11.667 21.314 1.00 87.12 87 THR A CA 1
ATOM 705 C C . THR A 1 87 ? 2.131 11.298 19.927 1.00 87.12 87 THR A C 1
ATOM 707 O O . THR A 1 87 ? 3.155 11.836 19.493 1.00 87.12 87 THR A O 1
ATOM 710 N N . CYS A 1 88 ? 1.459 10.399 19.201 1.00 90.44 88 CYS A N 1
ATOM 711 C CA . CYS A 1 88 ? 1.902 9.925 17.896 1.00 90.44 88 CYS A CA 1
ATOM 712 C C . CYS A 1 88 ? 1.466 10.836 16.742 1.00 90.44 88 CYS A C 1
ATOM 714 O O . CYS A 1 88 ? 0.314 11.247 16.607 1.00 90.44 88 CYS A O 1
ATOM 716 N N . LEU A 1 89 ? 2.374 11.009 15.784 1.00 89.94 89 LEU A N 1
ATOM 717 C CA . LEU A 1 89 ? 2.024 11.418 14.432 1.00 89.94 89 LEU A CA 1
ATOM 718 C C . LEU A 1 89 ? 1.354 10.242 13.718 1.00 89.94 89 LEU A C 1
ATOM 720 O O . LEU A 1 89 ? 1.933 9.160 13.594 1.00 89.94 89 LEU A O 1
ATOM 724 N N . THR A 1 90 ? 0.143 10.464 13.215 1.00 91.50 90 THR A N 1
ATOM 725 C CA . THR A 1 90 ? -0.591 9.459 12.439 1.00 91.50 90 THR A CA 1
ATOM 726 C C . THR A 1 90 ? -0.432 9.725 10.947 1.00 91.50 90 THR A C 1
ATOM 728 O O . THR A 1 90 ? -0.493 10.868 10.498 1.00 91.50 90 THR A O 1
ATOM 731 N N . SER A 1 91 ? -0.217 8.664 10.170 1.00 91.00 91 SER A N 1
ATOM 732 C CA . SER A 1 91 ? -0.214 8.728 8.707 1.00 91.00 91 SER A CA 1
ATOM 733 C C . SER A 1 91 ? -1.143 7.682 8.104 1.00 91.00 91 SER A C 1
ATOM 735 O O . SER A 1 91 ? -1.163 6.531 8.543 1.00 91.00 91 SER A O 1
ATOM 737 N N . GLU A 1 92 ? -1.897 8.087 7.085 1.00 94.38 92 GLU A N 1
ATOM 738 C CA . GLU A 1 92 ? -2.850 7.243 6.373 1.00 94.38 92 GLU A CA 1
ATOM 739 C C . GLU A 1 92 ? -2.297 6.748 5.034 1.00 94.38 92 GLU A C 1
ATOM 741 O O . GLU A 1 92 ? -1.944 7.526 4.146 1.00 94.38 92 GLU A O 1
ATOM 746 N N . HIS A 1 93 ? -2.304 5.429 4.855 1.00 92.69 93 HIS A N 1
ATOM 747 C CA . HIS A 1 93 ? -1.828 4.755 3.652 1.00 92.69 93 HIS A CA 1
ATOM 748 C C . HIS A 1 93 ? -2.944 3.901 3.080 1.00 92.69 93 HIS A C 1
ATOM 750 O O . HIS A 1 93 ? -3.332 2.883 3.650 1.00 92.69 93 HIS A O 1
ATOM 756 N N . MET A 1 94 ? -3.483 4.318 1.942 1.00 92.56 94 MET A N 1
ATOM 757 C CA . MET A 1 94 ? -4.497 3.540 1.247 1.00 92.56 94 MET A CA 1
ATOM 758 C C . MET A 1 94 ? -3.842 2.616 0.226 1.00 92.56 94 MET A C 1
ATOM 760 O O . MET A 1 94 ? -2.972 3.034 -0.538 1.00 92.56 94 MET A O 1
ATOM 764 N N . VAL A 1 95 ? -4.291 1.367 0.183 1.00 91.44 95 VAL A N 1
ATOM 765 C CA . VAL A 1 95 ? -3.683 0.323 -0.634 1.00 91.44 95 VAL A CA 1
ATOM 766 C C . VAL A 1 95 ? -4.737 -0.585 -1.259 1.00 91.44 95 VAL A C 1
ATOM 768 O O . VAL A 1 95 ? -5.771 -0.864 -0.663 1.00 91.44 95 VAL A O 1
ATOM 771 N N . GLU A 1 96 ? -4.478 -1.049 -2.480 1.00 90.50 96 GLU A N 1
ATOM 772 C CA . GLU A 1 96 ? -5.327 -2.012 -3.184 1.00 90.50 96 GLU A CA 1
ATOM 773 C C . GLU A 1 96 ? -4.563 -3.305 -3.456 1.00 90.50 96 GLU A C 1
ATOM 775 O O . GLU A 1 96 ? -3.457 -3.283 -4.007 1.00 90.50 96 GLU A O 1
ATOM 780 N N . SER A 1 97 ? -5.191 -4.426 -3.116 1.00 87.75 97 SER A N 1
ATOM 781 C CA . SER A 1 97 ? -4.751 -5.761 -3.502 1.00 87.75 97 SER A CA 1
ATOM 782 C C . SER A 1 97 ? -5.220 -6.056 -4.924 1.00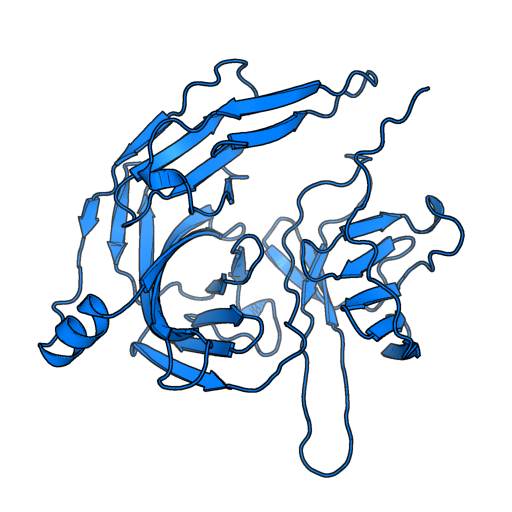 87.75 97 SER A C 1
ATOM 784 O O . SER A 1 97 ? -6.418 -6.108 -5.200 1.00 87.75 97 SER A O 1
ATOM 786 N N . GLN A 1 98 ? -4.283 -6.273 -5.850 1.00 78.94 98 GLN A N 1
ATOM 787 C CA . GLN A 1 98 ? -4.631 -6.656 -7.227 1.00 78.94 98 GLN A CA 1
ATOM 788 C C . GLN A 1 98 ? -5.147 -8.095 -7.319 1.00 78.94 98 GLN A C 1
ATOM 790 O O . GLN A 1 98 ? -5.940 -8.394 -8.205 1.00 78.94 98 GLN A O 1
ATOM 795 N N . SER A 1 99 ? -4.717 -8.979 -6.416 1.00 77.31 99 SER A N 1
ATOM 796 C CA . SER A 1 99 ? -5.118 -10.388 -6.423 1.00 77.31 99 SER A CA 1
ATOM 797 C C . SER A 1 99 ? -6.524 -10.608 -5.875 1.00 77.31 99 SER A C 1
ATOM 799 O O . SER A 1 99 ? -7.211 -11.508 -6.347 1.00 77.31 99 SER A O 1
ATOM 801 N N . THR A 1 100 ? -6.956 -9.808 -4.894 1.00 87.31 100 THR A N 1
ATOM 802 C CA . THR A 1 100 ? -8.278 -9.961 -4.256 1.00 87.31 100 THR A CA 1
ATOM 803 C C . THR A 1 100 ? -9.265 -8.851 -4.628 1.00 87.31 100 THR A C 1
ATOM 805 O O . THR A 1 100 ? -10.466 -9.008 -4.436 1.00 87.31 100 THR A O 1
ATOM 808 N N . GLY A 1 101 ? -8.795 -7.727 -5.184 1.00 87.75 101 GLY A N 1
ATOM 809 C CA . GLY A 1 101 ? -9.629 -6.559 -5.500 1.00 87.75 101 GLY A CA 1
ATOM 810 C C . GLY A 1 101 ? -10.055 -5.741 -4.273 1.00 87.75 101 GLY A C 1
ATOM 811 O O . GLY A 1 101 ? -10.898 -4.838 -4.381 1.00 87.75 101 GLY A O 1
ATOM 812 N N . GLU A 1 102 ? -9.487 -6.073 -3.115 1.00 94.06 102 GLU A N 1
ATOM 813 C CA . GLU A 1 102 ? -9.773 -5.463 -1.823 1.00 94.06 102 GLU A CA 1
ATOM 814 C C . GLU A 1 102 ? -8.975 -4.180 -1.628 1.00 94.06 102 GLU A C 1
ATOM 816 O O . GLU A 1 102 ? -7.843 -4.044 -2.100 1.00 94.06 102 GLU A O 1
ATOM 821 N N . THR A 1 103 ? -9.575 -3.237 -0.910 1.00 95.31 103 THR A N 1
ATOM 822 C CA . THR A 1 103 ? -8.963 -1.956 -0.571 1.00 95.31 103 THR A CA 1
ATOM 823 C C . THR A 1 103 ? -8.786 -1.893 0.934 1.00 95.31 103 THR A C 1
ATOM 825 O O . THR A 1 103 ? -9.726 -2.170 1.679 1.00 95.31 103 THR A O 1
ATOM 828 N N . PHE A 1 104 ? -7.600 -1.496 1.375 1.00 97.00 104 PHE A N 1
ATOM 829 C CA . PHE A 1 104 ? -7.307 -1.264 2.777 1.00 97.00 104 PHE A CA 1
ATOM 830 C C . PHE A 1 104 ? -6.912 0.188 3.006 1.00 97.00 104 PHE A C 1
ATOM 832 O O . PHE A 1 104 ? -6.259 0.810 2.165 1.00 97.00 104 PHE A O 1
ATOM 839 N N . LEU A 1 105 ? -7.296 0.715 4.160 1.00 97.25 105 LEU A N 1
ATOM 840 C CA . LEU A 1 105 ? -6.720 1.919 4.735 1.00 97.25 105 LEU A CA 1
ATOM 841 C C . LEU A 1 105 ? -5.875 1.487 5.929 1.00 97.25 105 LEU A C 1
ATOM 843 O O . LEU A 1 105 ? -6.377 0.814 6.824 1.00 97.25 105 LEU A O 1
ATOM 847 N N . VAL A 1 106 ? -4.603 1.860 5.936 1.00 97.06 106 VAL A N 1
ATOM 848 C CA . VAL A 1 106 ? -3.680 1.567 7.028 1.00 97.06 106 VAL A CA 1
ATOM 849 C C . VAL A 1 106 ? -3.309 2.867 7.720 1.00 97.06 106 VAL A C 1
ATOM 851 O O . VAL A 1 106 ? -2.845 3.803 7.071 1.00 97.06 106 VAL A O 1
ATOM 854 N N . LYS A 1 107 ? -3.522 2.931 9.032 1.00 95.38 107 LYS A N 1
ATOM 855 C CA . LYS A 1 107 ? -3.061 4.022 9.890 1.00 95.38 107 LYS A CA 1
ATOM 856 C C . LYS A 1 107 ? -1.780 3.593 10.582 1.00 95.38 107 LYS A C 1
ATOM 858 O O . LYS A 1 107 ? -1.779 2.569 11.258 1.00 95.38 107 LYS A O 1
ATOM 863 N N . CYS A 1 108 ? -0.716 4.370 10.422 1.00 93.81 108 CYS A N 1
ATOM 864 C CA . CYS A 1 108 ? 0.546 4.159 11.127 1.00 93.81 108 CYS A CA 1
ATOM 865 C C . CYS A 1 108 ? 0.741 5.268 12.157 1.00 93.81 108 CYS A C 1
ATOM 867 O O . CYS A 1 108 ? 0.794 6.440 11.781 1.00 93.81 108 CYS A O 1
ATOM 869 N N . PHE A 1 109 ? 0.889 4.878 13.420 1.00 92.62 109 PHE A N 1
ATOM 870 C CA . PHE A 1 109 ? 1.173 5.753 14.552 1.00 92.62 109 PHE A CA 1
ATOM 871 C C . PHE A 1 109 ? 2.675 5.748 14.793 1.00 92.62 109 PHE A C 1
ATOM 873 O O . PHE A 1 109 ? 3.271 4.684 14.995 1.00 92.62 109 PHE A O 1
ATOM 880 N N . ARG A 1 110 ? 3.306 6.916 14.703 1.00 90.62 110 ARG A N 1
ATOM 881 C CA . ARG A 1 110 ? 4.758 7.042 14.784 1.00 90.62 110 ARG A CA 1
ATOM 882 C C . ARG A 1 110 ? 5.149 8.190 15.705 1.00 90.62 110 ARG A C 1
ATOM 884 O O . ARG A 1 110 ? 4.509 9.236 15.704 1.00 90.62 110 ARG A O 1
ATOM 891 N N . GLN A 1 111 ? 6.229 8.014 16.449 1.00 89.12 111 GLN A N 1
ATOM 892 C CA . GLN A 1 111 ? 6.704 8.975 17.436 1.00 89.12 111 GLN A CA 1
ATOM 893 C C . GLN A 1 111 ? 8.183 9.266 17.208 1.00 89.12 111 GLN A C 1
ATOM 895 O O . GLN A 1 111 ? 8.945 8.380 16.818 1.00 89.12 111 GLN A O 1
ATOM 900 N N . THR A 1 112 ? 8.597 10.507 17.438 1.00 83.19 112 THR A N 1
ATOM 901 C CA . THR A 1 112 ? 10.017 10.868 17.428 1.00 83.19 112 THR A CA 1
ATOM 902 C C . THR A 1 112 ? 10.707 10.199 18.610 1.00 83.19 112 THR A C 1
ATOM 904 O O . THR A 1 112 ? 10.176 10.218 19.716 1.00 83.19 112 THR A O 1
ATOM 907 N N . MET A 1 113 ? 11.875 9.600 18.391 1.00 75.00 113 MET A N 1
ATOM 908 C CA . MET A 1 113 ? 12.687 9.102 19.501 1.00 75.00 113 MET A CA 1
ATOM 909 C C . MET A 1 113 ? 13.450 10.254 20.161 1.00 75.00 113 MET A C 1
ATOM 911 O O . MET A 1 113 ? 14.063 11.066 19.470 1.00 75.00 113 MET A O 1
ATOM 915 N N . ASP A 1 114 ? 13.442 10.322 21.491 1.00 65.62 114 ASP A N 1
ATOM 916 C CA . ASP A 1 114 ? 14.122 11.394 22.222 1.00 65.62 114 ASP A CA 1
ATOM 917 C C . ASP A 1 114 ? 15.607 11.497 21.840 1.00 65.62 114 ASP A C 1
ATOM 919 O O . ASP A 1 114 ? 16.343 10.510 21.807 1.00 65.62 114 ASP A O 1
ATOM 923 N N . GLY A 1 115 ? 16.047 12.715 21.516 1.00 62.31 115 GLY A N 1
ATOM 924 C CA . GLY A 1 115 ? 17.437 13.013 21.156 1.00 62.31 115 GLY A CA 1
ATOM 925 C C . GLY A 1 115 ? 17.866 12.597 19.742 1.00 62.31 115 GLY A C 1
ATOM 926 O O . GLY A 1 115 ? 18.987 12.914 19.343 1.00 62.31 115 GLY A O 1
ATOM 927 N N . ILE A 1 116 ? 17.003 11.943 18.953 1.00 63.03 116 ILE A N 1
ATOM 928 C CA . ILE A 1 116 ? 17.296 11.531 17.574 1.00 63.03 116 ILE A CA 1
ATOM 929 C C . ILE A 1 116 ? 16.136 11.959 16.665 1.00 63.03 116 ILE A C 1
ATOM 931 O O . ILE A 1 116 ? 14.989 11.605 16.895 1.00 63.03 116 ILE A O 1
ATOM 935 N N . ALA A 1 117 ? 16.415 12.668 15.566 1.00 67.62 117 ALA A N 1
ATOM 936 C CA . ALA A 1 117 ? 15.408 13.042 14.559 1.00 67.62 117 ALA A CA 1
ATOM 937 C C . ALA A 1 117 ? 14.937 11.840 13.698 1.00 67.62 117 ALA A C 1
ATOM 939 O O . ALA A 1 117 ? 14.896 11.912 12.470 1.00 67.62 117 ALA A O 1
ATOM 940 N N . VAL A 1 118 ? 14.634 10.708 14.337 1.00 72.00 118 VAL A N 1
ATOM 941 C CA . VAL A 1 118 ? 14.131 9.472 13.735 1.00 72.00 118 VAL A CA 1
ATOM 942 C C . VAL A 1 118 ? 12.735 9.207 14.278 1.00 72.00 118 VAL A C 1
ATOM 944 O O . VAL A 1 118 ? 12.505 9.225 15.486 1.00 72.00 118 VAL A O 1
ATOM 947 N N . LEU A 1 119 ? 11.806 8.962 13.359 1.00 81.12 119 LEU A N 1
ATOM 948 C CA . LEU A 1 119 ? 10.433 8.606 13.670 1.00 81.12 119 LEU A CA 1
ATOM 949 C C . LEU A 1 119 ? 10.334 7.081 13.758 1.00 81.12 119 LEU A C 1
ATOM 951 O O . LEU A 1 119 ? 10.669 6.402 12.791 1.00 81.12 119 LEU A O 1
ATOM 955 N N . GLN A 1 120 ? 9.889 6.560 14.897 1.00 86.38 120 GLN A N 1
ATOM 956 C CA . GLN A 1 120 ? 9.695 5.134 15.131 1.00 86.38 120 GLN A CA 1
ATOM 957 C C . GLN A 1 120 ? 8.207 4.798 15.114 1.00 86.38 120 GLN A C 1
ATOM 959 O O . GLN A 1 120 ? 7.388 5.509 15.695 1.00 86.38 120 GLN A O 1
ATOM 964 N N . THR A 1 121 ? 7.850 3.694 14.477 1.00 89.94 121 THR A N 1
ATOM 965 C CA . THR A 1 121 ? 6.499 3.144 14.490 1.00 89.94 121 THR A CA 1
ATOM 966 C C . THR A 1 121 ? 6.174 2.593 15.873 1.00 89.94 121 THR A C 1
ATOM 968 O O . THR A 1 121 ? 6.930 1.805 16.435 1.00 89.94 121 THR A O 1
ATOM 971 N N . LYS A 1 122 ? 5.033 3.013 16.418 1.00 91.75 122 LYS A N 1
ATOM 972 C CA . LYS A 1 122 ? 4.496 2.556 17.706 1.00 91.75 122 LYS A CA 1
ATOM 973 C C . LYS A 1 122 ? 3.259 1.683 17.547 1.00 91.75 122 LYS A C 1
ATOM 975 O O . LYS A 1 122 ? 3.019 0.819 18.378 1.00 91.75 122 LYS A O 1
ATOM 980 N N . GLY A 1 123 ? 2.509 1.863 16.462 1.00 91.88 123 GLY A N 1
ATOM 981 C CA . GLY A 1 123 ? 1.320 1.066 16.197 1.00 91.88 123 GLY A CA 1
ATOM 982 C C . GLY A 1 123 ? 0.871 1.143 14.749 1.00 91.88 123 GLY A C 1
ATOM 983 O O . GLY A 1 123 ? 1.196 2.085 14.019 1.00 91.88 123 GLY A O 1
ATOM 984 N N . VAL A 1 124 ? 0.095 0.144 14.339 1.00 94.56 124 VAL A N 1
ATOM 985 C CA . VAL A 1 124 ? -0.535 0.082 13.024 1.00 94.56 124 VAL A CA 1
ATOM 986 C C . VAL A 1 124 ? -1.963 -0.420 13.182 1.00 94.56 124 VAL A C 1
ATOM 988 O O . VAL A 1 124 ? -2.221 -1.383 13.897 1.00 94.56 124 VAL A O 1
ATOM 991 N N . MET A 1 125 ? -2.898 0.210 12.477 1.00 95.12 125 MET A N 1
ATOM 992 C CA . MET A 1 125 ? -4.264 -0.286 12.335 1.00 95.12 125 MET A CA 1
ATOM 993 C C . MET A 1 125 ? -4.593 -0.456 10.859 1.00 95.12 125 MET A C 1
ATOM 995 O O . MET A 1 125 ? -4.412 0.473 10.072 1.00 95.12 125 MET A O 1
ATOM 999 N N . ALA A 1 126 ? -5.102 -1.627 10.486 1.00 97.19 126 ALA A N 1
ATOM 1000 C CA . ALA A 1 126 ? -5.580 -1.901 9.140 1.00 97.19 126 ALA A CA 1
ATOM 1001 C C . ALA A 1 126 ? -7.110 -1.944 9.119 1.00 97.19 126 ALA A C 1
ATOM 1003 O O . ALA A 1 126 ? -7.752 -2.535 9.987 1.00 97.19 126 ALA A O 1
ATOM 1004 N N . PHE A 1 127 ? -7.690 -1.333 8.092 1.00 97.88 127 PHE A N 1
ATOM 1005 C CA . PHE A 1 127 ? -9.127 -1.306 7.872 1.00 97.88 127 PHE A CA 1
ATOM 1006 C C . PHE A 1 127 ? -9.455 -1.784 6.468 1.00 97.88 127 PHE A C 1
ATOM 1008 O O . PHE A 1 127 ? -8.906 -1.268 5.496 1.00 97.88 127 PHE A O 1
ATOM 1015 N N . ARG A 1 128 ? -10.389 -2.726 6.340 1.00 97.38 128 ARG A N 1
ATOM 1016 C CA . ARG A 1 128 ? -10.949 -3.134 5.050 1.00 97.38 128 ARG A CA 1
ATOM 1017 C C . ARG A 1 128 ? -11.996 -2.108 4.622 1.00 97.38 128 ARG A C 1
ATOM 1019 O O . ARG A 1 128 ? -13.001 -1.916 5.308 1.00 97.38 128 ARG A O 1
ATOM 1026 N N . VAL A 1 129 ? -11.759 -1.441 3.495 1.00 96.56 129 VAL A N 1
ATOM 1027 C CA . VAL A 1 129 ? -12.608 -0.359 2.985 1.00 96.56 129 VAL A CA 1
ATOM 1028 C C . VAL A 1 129 ? -13.549 -0.895 1.914 1.00 96.56 129 VAL A C 1
ATOM 1030 O O . VAL A 1 129 ? -13.134 -1.431 0.887 1.00 96.56 129 VAL A O 1
ATOM 1033 N N . THR A 1 130 ? -14.846 -0.723 2.142 1.00 93.88 130 THR A N 1
ATOM 1034 C CA . THR A 1 130 ? -15.894 -1.121 1.196 1.00 93.88 130 THR A CA 1
ATOM 1035 C C . THR A 1 130 ? -16.207 -0.003 0.192 1.00 93.88 130 THR A C 1
ATOM 1037 O O . THR A 1 130 ? -16.007 1.176 0.493 1.00 93.88 130 THR A O 1
ATOM 1040 N N . PRO A 1 131 ? -16.812 -0.316 -0.972 1.00 90.69 131 PRO A N 1
ATOM 1041 C CA . PRO A 1 131 ? -17.253 0.704 -1.928 1.00 90.69 131 PRO A CA 1
ATOM 1042 C C . PRO A 1 131 ? -18.242 1.733 -1.357 1.00 90.69 131 PRO A C 1
ATOM 1044 O O . PRO A 1 131 ? -18.331 2.840 -1.876 1.00 90.69 131 PRO A O 1
ATOM 1047 N N . LYS A 1 132 ? -18.970 1.394 -0.283 1.00 91.56 132 LYS A N 1
ATOM 1048 C CA . LYS A 1 132 ? -19.915 2.297 0.397 1.00 91.56 132 LYS A CA 1
ATOM 1049 C C . LYS A 1 132 ? -19.258 3.201 1.450 1.00 91.56 132 LYS A C 1
ATOM 1051 O O . LYS A 1 132 ? -19.960 3.981 2.078 1.00 91.56 132 LYS A O 1
ATOM 1056 N N . GLY A 1 133 ? -17.944 3.091 1.662 1.00 93.12 133 GLY A N 1
ATOM 1057 C CA . GLY A 1 133 ? -17.216 3.876 2.663 1.00 93.12 133 GLY A CA 1
ATOM 1058 C C . GLY A 1 133 ? -17.195 3.262 4.067 1.00 93.12 133 GLY A C 1
ATOM 1059 O O . GLY A 1 133 ? -16.682 3.877 4.990 1.00 93.12 133 GLY A O 1
ATOM 1060 N N . ASN A 1 134 ? -17.695 2.039 4.276 1.00 96.94 134 ASN A N 1
ATOM 1061 C CA . ASN A 1 134 ? -17.453 1.353 5.553 1.00 96.94 134 ASN A CA 1
ATOM 1062 C C . ASN A 1 134 ? -15.983 0.933 5.646 1.00 96.94 134 ASN A C 1
ATOM 1064 O O . ASN A 1 134 ? -15.476 0.311 4.712 1.00 96.94 134 ASN A O 1
ATOM 1068 N N . SER A 1 135 ? -15.352 1.259 6.768 1.00 97.00 135 SER A N 1
ATOM 1069 C CA . SER A 1 135 ? -13.959 1.001 7.123 1.00 97.00 135 SER A CA 1
ATOM 1070 C C . SER A 1 135 ? -13.939 0.051 8.324 1.00 97.00 135 SER A C 1
ATOM 1072 O O . SER A 1 135 ? -14.135 0.460 9.466 1.00 97.00 135 SER A O 1
ATOM 1074 N N . VAL A 1 136 ? -13.806 -1.245 8.058 1.00 97.44 136 VAL A N 1
ATOM 1075 C CA . VAL A 1 136 ? -13.928 -2.313 9.064 1.00 97.44 136 VAL A CA 1
ATOM 1076 C C . VAL A 1 136 ? -12.542 -2.643 9.600 1.00 97.44 136 VAL A C 1
ATOM 1078 O O . VAL A 1 136 ? -11.691 -3.063 8.815 1.00 97.44 136 VAL A O 1
ATOM 1081 N N . TYR A 1 137 ? -12.305 -2.450 10.901 1.00 97.06 137 TYR A N 1
ATOM 1082 C CA . TYR A 1 137 ? -11.040 -2.844 11.529 1.00 97.06 137 TYR A CA 1
ATOM 1083 C C . TYR A 1 137 ? -10.778 -4.333 11.295 1.00 97.06 137 TYR A C 1
ATOM 1085 O O . TYR A 1 137 ? -11.692 -5.157 11.364 1.00 97.06 137 TYR A O 1
ATOM 1093 N N . THR A 1 138 ? -9.538 -4.684 10.966 1.00 96.62 138 THR A N 1
ATOM 1094 C CA . THR A 1 138 ? -9.179 -6.069 10.691 1.00 96.62 138 THR A CA 1
ATOM 1095 C C . THR A 1 138 ? -7.757 -6.375 11.129 1.00 96.62 138 THR A C 1
ATOM 1097 O O . THR A 1 138 ? -6.824 -5.613 10.878 1.00 96.62 138 THR A O 1
ATOM 1100 N N . GLN A 1 139 ? -7.608 -7.533 11.762 1.00 95.69 139 GLN A N 1
ATOM 1101 C CA . GLN A 1 139 ? -6.323 -8.116 12.136 1.00 95.69 139 GLN A CA 1
ATOM 1102 C C . GLN A 1 139 ? -5.939 -9.293 11.225 1.00 95.69 139 GLN A C 1
ATOM 1104 O O . GLN A 1 139 ? -4.884 -9.899 11.400 1.00 95.69 139 GLN A O 1
ATOM 1109 N N . ASP A 1 140 ? -6.791 -9.605 10.243 1.00 96.12 140 ASP A N 1
ATOM 1110 C CA . ASP A 1 140 ? -6.624 -10.724 9.323 1.00 96.12 140 ASP A CA 1
ATOM 1111 C C . ASP A 1 140 ? -6.945 -10.302 7.882 1.00 96.12 140 ASP A C 1
ATOM 1113 O O . ASP A 1 140 ? -8.088 -10.074 7.472 1.00 96.12 140 ASP A O 1
ATOM 1117 N N . ILE A 1 141 ? -5.882 -10.192 7.101 1.00 96.06 141 ILE A N 1
ATOM 1118 C CA . ILE A 1 141 ? -5.872 -9.974 5.660 1.00 96.06 141 ILE A CA 1
ATOM 1119 C C . ILE A 1 141 ? -5.496 -11.259 4.900 1.00 96.06 141 ILE A C 1
ATOM 1121 O O . ILE A 1 141 ? -5.235 -11.207 3.698 1.00 96.06 141 ILE A O 1
ATOM 1125 N N . VAL A 1 142 ? -5.542 -12.418 5.567 1.00 94.88 142 VAL A N 1
ATOM 1126 C CA . VAL A 1 142 ? -5.304 -13.753 5.009 1.00 94.88 142 VAL A CA 1
ATOM 1127 C C . VAL A 1 142 ? -3.881 -13.865 4.443 1.00 94.88 142 VAL A C 1
ATOM 1129 O O . VAL A 1 142 ? -2.913 -13.553 5.126 1.00 94.88 142 VAL A O 1
ATOM 1132 N N . ASP A 1 143 ? -3.719 -14.280 3.184 1.00 92.50 143 ASP A N 1
ATOM 1133 C CA . ASP A 1 143 ? -2.428 -14.424 2.500 1.00 92.50 143 ASP A CA 1
ATOM 1134 C C . ASP A 1 143 ? -1.856 -13.072 2.041 1.00 92.50 143 ASP A C 1
ATOM 1136 O O . ASP A 1 143 ? -0.955 -13.036 1.215 1.00 92.50 143 ASP A O 1
ATOM 1140 N N . LEU A 1 144 ? -2.388 -11.933 2.489 1.00 91.06 144 LEU A N 1
ATOM 1141 C CA . LEU A 1 144 ? -1.900 -10.626 2.057 1.00 91.06 144 LEU A CA 1
ATOM 1142 C C . LEU A 1 144 ? -0.831 -10.059 2.991 1.00 91.06 144 LEU A C 1
ATOM 1144 O O . LEU A 1 144 ? -0.809 -10.304 4.197 1.00 91.06 144 LEU A O 1
ATOM 1148 N N . THR A 1 145 ? 0.020 -9.225 2.407 1.00 86.94 145 THR A N 1
ATOM 1149 C CA . THR A 1 145 ? 1.001 -8.390 3.099 1.00 86.94 145 THR A CA 1
ATOM 1150 C C . THR A 1 145 ? 0.944 -6.988 2.517 1.00 86.94 145 THR A C 1
ATOM 1152 O O . THR A 1 145 ? 0.786 -6.819 1.303 1.00 86.94 145 THR A O 1
ATOM 1155 N N . ILE A 1 146 ? 1.080 -5.975 3.371 1.00 88.38 146 ILE A N 1
ATOM 1156 C CA . ILE A 1 146 ? 1.103 -4.568 2.966 1.00 88.38 146 ILE A CA 1
ATOM 1157 C C . ILE A 1 146 ? 2.510 -4.010 3.171 1.00 88.38 146 ILE A C 1
ATOM 1159 O O . ILE A 1 146 ? 3.129 -4.244 4.203 1.00 88.38 146 ILE A O 1
ATOM 1163 N N . PHE A 1 147 ? 2.997 -3.243 2.202 1.00 84.31 147 PHE A N 1
ATOM 1164 C CA . PHE A 1 147 ? 4.264 -2.528 2.273 1.00 84.31 147 PHE A CA 1
ATOM 1165 C C . PHE A 1 147 ? 4.016 -1.024 2.216 1.00 84.31 147 PHE A C 1
ATOM 1167 O O . PHE A 1 147 ? 3.324 -0.531 1.321 1.00 84.31 147 PHE A O 1
ATOM 1174 N N . ILE A 1 148 ? 4.600 -0.299 3.164 1.00 82.56 148 ILE A N 1
ATOM 1175 C CA . ILE A 1 148 ? 4.524 1.154 3.294 1.00 82.56 148 ILE A CA 1
ATOM 1176 C C . ILE A 1 148 ? 5.948 1.698 3.262 1.00 82.56 148 ILE A C 1
ATOM 1178 O O . ILE A 1 148 ? 6.803 1.263 4.027 1.00 82.56 148 ILE A O 1
ATOM 1182 N N . SER A 1 149 ? 6.210 2.657 2.381 1.00 78.12 149 SER A N 1
ATOM 1183 C CA . SER A 1 149 ? 7.511 3.319 2.275 1.00 78.12 149 SER A CA 1
ATOM 1184 C C . SER A 1 149 ? 7.339 4.792 1.914 1.00 78.12 149 SER A C 1
ATOM 1186 O O . SER A 1 149 ? 6.221 5.314 1.948 1.00 78.12 149 SER A O 1
ATOM 1188 N N . LYS A 1 150 ? 8.432 5.480 1.548 1.00 70.75 150 LYS A N 1
ATOM 1189 C CA . LYS A 1 150 ? 8.370 6.820 0.936 1.00 70.75 150 LYS A CA 1
ATOM 1190 C C . LYS A 1 150 ? 7.643 6.856 -0.416 1.00 70.75 150 LYS A C 1
ATOM 1192 O O . LYS A 1 150 ? 7.137 7.915 -0.783 1.00 70.75 150 LYS A O 1
ATOM 1197 N N . ALA A 1 151 ? 7.546 5.721 -1.102 1.00 70.94 151 ALA A N 1
ATOM 1198 C CA . ALA A 1 151 ? 6.780 5.566 -2.334 1.00 70.94 151 ALA A CA 1
ATOM 1199 C C . ALA A 1 151 ? 5.288 5.272 -2.055 1.00 70.94 151 ALA A C 1
ATOM 1201 O O . ALA A 1 151 ? 4.823 5.312 -0.911 1.00 70.94 151 ALA A O 1
ATOM 1202 N N . GLU A 1 152 ? 4.517 4.997 -3.112 1.00 70.25 152 GLU A N 1
ATOM 1203 C CA . GLU A 1 152 ? 3.136 4.518 -2.985 1.00 70.25 152 GLU A CA 1
ATOM 1204 C C . GLU A 1 152 ? 3.101 3.161 -2.265 1.00 70.25 152 GLU A C 1
ATOM 1206 O O . GLU A 1 152 ? 3.786 2.215 -2.660 1.00 70.25 152 GLU A O 1
ATOM 1211 N N . ALA A 1 153 ? 2.258 3.055 -1.237 1.00 80.25 153 ALA A N 1
ATOM 1212 C CA . ALA A 1 153 ? 2.023 1.801 -0.535 1.00 80.25 153 ALA A CA 1
ATOM 1213 C C . ALA A 1 153 ? 1.392 0.748 -1.460 1.00 80.25 153 ALA A C 1
ATOM 1215 O O . ALA A 1 153 ? 0.572 1.049 -2.336 1.00 80.25 153 ALA A O 1
ATOM 1216 N N . PHE A 1 154 ? 1.739 -0.519 -1.254 1.00 81.12 154 PHE A N 1
ATOM 1217 C CA . PHE A 1 154 ? 1.222 -1.604 -2.081 1.00 81.12 154 PHE A CA 1
ATOM 1218 C C . PHE A 1 154 ? 0.952 -2.876 -1.280 1.00 81.12 154 PHE A C 1
ATOM 1220 O O . PHE A 1 154 ? 1.446 -3.054 -0.171 1.00 81.12 154 PHE A O 1
ATOM 1227 N N . CYS A 1 155 ? 0.115 -3.746 -1.842 1.00 83.00 155 CYS A N 1
ATOM 1228 C CA . CYS A 1 155 ? -0.313 -4.989 -1.219 1.00 83.00 155 CYS A CA 1
ATOM 1229 C C . CYS A 1 155 ? -0.123 -6.149 -2.193 1.00 83.00 155 CYS A C 1
ATOM 1231 O O . CYS A 1 155 ? -0.389 -6.015 -3.393 1.00 83.00 155 CYS A O 1
ATOM 1233 N N . VAL A 1 156 ? 0.357 -7.274 -1.671 1.00 78.38 156 VAL A N 1
ATOM 1234 C CA . VAL A 1 156 ? 0.657 -8.489 -2.432 1.00 78.38 156 VAL A CA 1
ATOM 1235 C C . VAL A 1 156 ? 0.279 -9.743 -1.654 1.00 78.38 156 VAL A C 1
ATOM 1237 O O . VAL A 1 156 ? 0.094 -9.684 -0.442 1.00 78.38 156 VAL A O 1
ATOM 1240 N N . ARG A 1 157 ? 0.223 -10.887 -2.346 1.00 80.12 157 ARG A N 1
ATOM 1241 C CA . ARG A 1 157 ? 0.122 -12.200 -1.701 1.00 80.12 157 ARG A CA 1
ATOM 1242 C C . ARG A 1 157 ? 1.469 -12.630 -1.129 1.00 80.12 157 ARG A C 1
ATOM 1244 O O . ARG A 1 157 ? 2.407 -12.806 -1.902 1.00 80.12 157 ARG A O 1
ATOM 1251 N N . ALA A 1 158 ? 1.555 -12.847 0.176 1.00 76.12 158 ALA A N 1
ATOM 1252 C CA . ALA A 1 158 ? 2.745 -13.305 0.882 1.00 76.12 158 ALA A CA 1
ATOM 1253 C C . ALA A 1 158 ? 3.292 -14.607 0.293 1.00 76.12 158 ALA A C 1
ATOM 1255 O O . ALA A 1 158 ? 4.473 -14.685 -0.028 1.00 76.12 158 ALA A O 1
ATOM 1256 N N . SER A 1 159 ? 2.423 -15.586 0.018 1.00 78.12 159 SER A N 1
ATOM 1257 C CA . SER A 1 159 ? 2.808 -16.863 -0.601 1.00 78.12 159 SER A CA 1
ATOM 1258 C C . SER A 1 159 ? 3.467 -16.735 -1.981 1.00 78.12 159 SER A C 1
ATOM 1260 O O . SER A 1 159 ? 4.050 -17.695 -2.481 1.00 78.12 159 SER A O 1
ATOM 1262 N N . SER A 1 160 ? 3.391 -15.562 -2.617 1.00 72.25 160 SER A N 1
ATOM 1263 C CA . SER A 1 160 ? 4.084 -15.286 -3.878 1.00 72.25 160 SER A CA 1
ATOM 1264 C C . SER A 1 160 ? 5.529 -14.807 -3.696 1.00 72.25 160 SER A C 1
ATOM 1266 O O . SER A 1 160 ? 6.236 -14.669 -4.693 1.00 72.25 160 SER A O 1
ATOM 1268 N N . PHE A 1 161 ? 5.976 -14.539 -2.465 1.00 63.16 161 PHE A N 1
ATOM 1269 C CA . PHE A 1 161 ? 7.277 -13.937 -2.173 1.00 63.16 161 PHE A CA 1
ATOM 1270 C C . PHE A 1 161 ? 8.009 -14.682 -1.045 1.00 63.16 161 PHE A C 1
ATOM 1272 O O . PHE A 1 161 ? 7.550 -14.687 0.098 1.00 63.16 161 PHE A O 1
ATOM 1279 N N . PRO A 1 162 ? 9.183 -15.279 -1.320 1.00 58.41 162 PRO A N 1
ATOM 1280 C CA . PRO A 1 162 ? 10.006 -15.892 -0.281 1.00 58.41 162 PRO A CA 1
ATOM 1281 C C . PRO A 1 162 ? 10.387 -14.887 0.815 1.00 58.41 162 PRO A C 1
ATOM 1283 O O . PRO A 1 162 ? 10.833 -13.780 0.515 1.00 58.41 162 PRO A O 1
ATOM 1286 N N . GLY A 1 163 ? 10.251 -15.283 2.083 1.00 65.75 163 GLY A N 1
ATOM 1287 C CA . GLY A 1 163 ? 10.608 -14.446 3.237 1.00 65.75 163 GLY A CA 1
ATOM 1288 C C . GLY A 1 163 ? 9.603 -13.338 3.574 1.00 65.75 163 GLY A C 1
ATOM 1289 O O . GLY A 1 163 ? 9.867 -12.538 4.471 1.00 65.75 163 GLY A O 1
ATOM 1290 N N . VAL A 1 164 ? 8.461 -13.286 2.883 1.00 72.94 164 VAL A N 1
ATOM 1291 C CA . VAL A 1 164 ? 7.354 -12.382 3.205 1.00 72.94 164 VAL A CA 1
ATOM 1292 C C . VAL A 1 164 ? 6.288 -13.149 3.978 1.00 72.94 164 VAL A C 1
ATOM 1294 O O . VAL A 1 164 ? 5.840 -14.210 3.549 1.00 72.94 164 VAL A O 1
ATOM 1297 N N . SER A 1 165 ? 5.876 -12.601 5.118 1.00 80.12 165 SER A N 1
ATOM 1298 C CA . SER A 1 165 ? 4.888 -13.223 5.995 1.00 80.12 165 SER A CA 1
ATOM 1299 C C . SER A 1 165 ? 3.481 -12.678 5.719 1.00 80.12 165 SER A C 1
ATOM 1301 O O . SER A 1 165 ? 3.320 -11.456 5.608 1.00 80.12 165 SER A O 1
ATOM 1303 N N . PRO A 1 166 ? 2.450 -13.543 5.647 1.00 90.12 166 PRO A N 1
ATOM 1304 C CA . PRO A 1 166 ? 1.056 -13.111 5.550 1.00 90.12 166 PRO A CA 1
ATOM 1305 C C . PRO A 1 166 ? 0.634 -12.372 6.819 1.00 90.12 166 PRO A C 1
ATOM 1307 O O . PRO A 1 166 ? 1.240 -12.564 7.872 1.00 90.12 166 PRO A O 1
ATOM 1310 N N . ASN A 1 167 ? -0.412 -11.550 6.751 1.00 95.38 167 ASN A N 1
ATOM 1311 C CA . ASN A 1 167 ? -0.927 -10.800 7.902 1.00 95.38 167 ASN A CA 1
ATOM 1312 C C . ASN A 1 167 ? 0.081 -9.830 8.536 1.00 95.38 167 ASN A C 1
ATOM 1314 O O . ASN A 1 167 ? 0.078 -9.603 9.747 1.00 95.38 167 ASN A O 1
ATOM 1318 N N . HIS A 1 168 ? 0.941 -9.243 7.705 1.00 89.69 168 HIS A N 1
ATOM 1319 C CA . HIS A 1 168 ? 1.940 -8.272 8.138 1.00 89.69 168 HIS A CA 1
ATOM 1320 C C . HIS A 1 168 ? 1.836 -6.954 7.370 1.00 89.69 168 HIS A C 1
ATOM 1322 O O . HIS A 1 168 ? 1.467 -6.909 6.190 1.00 89.69 168 HIS A O 1
ATOM 1328 N N . VAL A 1 169 ? 2.240 -5.882 8.048 1.00 92.81 169 VAL A N 1
ATOM 1329 C CA . VAL A 1 169 ? 2.522 -4.573 7.464 1.00 92.81 169 VAL A CA 1
ATOM 1330 C C . VAL A 1 169 ? 4.011 -4.287 7.634 1.00 92.81 169 VAL A C 1
ATOM 1332 O O . VAL A 1 169 ? 4.522 -4.198 8.747 1.00 92.81 169 VAL A O 1
ATOM 1335 N N . TYR A 1 170 ? 4.710 -4.155 6.514 1.00 85.44 170 TYR A N 1
ATOM 1336 C CA . TYR A 1 170 ? 6.131 -3.842 6.445 1.00 85.44 170 TYR A CA 1
ATOM 1337 C C . TYR A 1 170 ? 6.281 -2.337 6.221 1.00 85.44 170 TYR A C 1
ATOM 1339 O O . TYR A 1 170 ? 5.826 -1.813 5.203 1.00 85.44 170 TYR A O 1
ATOM 1347 N N . ILE A 1 171 ? 6.920 -1.642 7.155 1.00 80.62 171 ILE A N 1
ATOM 1348 C CA . ILE A 1 171 ? 7.192 -0.205 7.082 1.00 80.62 171 ILE A CA 1
ATOM 1349 C C . ILE A 1 171 ? 8.679 -0.018 6.809 1.00 80.62 171 ILE A C 1
ATOM 1351 O O . ILE A 1 171 ? 9.527 -0.471 7.575 1.00 80.62 171 ILE A O 1
ATOM 1355 N N . LEU A 1 172 ? 8.980 0.632 5.690 1.00 77.19 172 LEU A N 1
ATOM 1356 C CA . LEU A 1 172 ? 10.321 0.831 5.158 1.00 77.19 172 LEU A CA 1
ATOM 1357 C C . LEU A 1 172 ? 10.603 2.333 5.068 1.00 77.19 172 LEU A C 1
ATOM 1359 O O . LEU A 1 172 ? 10.172 3.007 4.128 1.00 77.19 172 LEU A O 1
ATOM 1363 N N . ASP A 1 173 ? 11.322 2.863 6.048 1.00 71.25 173 ASP A N 1
ATOM 1364 C CA . ASP A 1 173 ? 11.778 4.250 6.083 1.00 71.25 173 ASP A CA 1
ATOM 1365 C C . ASP A 1 173 ? 13.313 4.322 6.103 1.00 71.25 173 ASP A C 1
ATOM 1367 O O . ASP A 1 173 ? 14.014 3.330 6.283 1.00 71.25 173 ASP A O 1
ATOM 1371 N N . VAL A 1 174 ? 13.860 5.523 5.915 1.00 64.19 174 VAL A N 1
ATOM 1372 C CA . VAL A 1 174 ? 15.308 5.762 5.766 1.00 64.19 174 VAL A CA 1
ATOM 1373 C C . VAL A 1 174 ? 16.115 5.285 6.979 1.00 64.19 174 VAL A C 1
ATOM 1375 O O . VAL A 1 174 ? 17.271 4.899 6.842 1.00 64.19 174 VAL A O 1
ATOM 1378 N N . MET A 1 175 ? 15.524 5.347 8.168 1.00 68.19 175 MET A N 1
ATOM 1379 C CA . MET A 1 175 ? 16.193 5.040 9.438 1.00 68.19 175 MET A CA 1
ATOM 1380 C C . MET A 1 175 ? 15.452 3.960 10.235 1.00 68.19 175 MET A C 1
ATOM 1382 O O . MET A 1 175 ? 15.784 3.712 11.391 1.00 68.19 175 MET A O 1
ATOM 1386 N N . GLU A 1 176 ? 14.424 3.350 9.639 1.00 72.69 176 GLU A N 1
ATOM 1387 C CA . GLU A 1 176 ? 13.548 2.397 10.312 1.00 72.69 176 GLU A CA 1
ATOM 1388 C C . GLU A 1 176 ? 13.082 1.323 9.327 1.00 72.69 176 GLU A C 1
ATOM 1390 O O . GLU A 1 176 ? 12.468 1.628 8.304 1.00 72.69 176 GLU A O 1
ATOM 1395 N N . ILE A 1 177 ? 13.316 0.058 9.672 1.00 75.12 177 ILE A N 1
ATOM 1396 C CA . ILE A 1 177 ? 12.555 -1.060 9.117 1.00 75.12 177 ILE A CA 1
ATOM 1397 C C . ILE A 1 177 ? 11.717 -1.645 10.243 1.00 75.12 177 ILE A C 1
ATOM 1399 O O . ILE A 1 177 ? 12.264 -2.083 11.254 1.00 75.12 177 ILE A O 1
ATOM 1403 N N . SER A 1 178 ? 10.405 -1.680 10.044 1.00 79.81 178 SER A N 1
ATOM 1404 C CA . SER A 1 178 ? 9.457 -2.211 11.016 1.00 79.81 178 SER A CA 1
ATOM 1405 C C . SER A 1 178 ? 8.554 -3.263 10.389 1.00 79.81 178 SER A C 1
ATOM 1407 O O . SER A 1 178 ? 8.023 -3.086 9.293 1.00 79.81 178 SER A O 1
ATOM 1409 N N . PHE A 1 179 ? 8.374 -4.362 11.109 1.00 84.31 179 PHE A N 1
ATOM 1410 C CA . PHE A 1 179 ? 7.492 -5.466 10.763 1.00 84.31 179 PHE A CA 1
ATOM 1411 C C . PHE A 1 179 ? 6.377 -5.498 11.798 1.00 84.31 179 PHE A C 1
ATOM 1413 O O . PHE A 1 179 ? 6.620 -5.831 12.957 1.00 84.31 179 PHE A O 1
ATOM 1420 N N . PHE A 1 180 ? 5.172 -5.116 11.389 1.00 91.31 180 PHE A N 1
ATOM 1421 C CA . PHE A 1 180 ? 3.997 -5.149 12.246 1.00 91.31 180 PHE A CA 1
ATOM 1422 C C . PHE A 1 180 ? 3.144 -6.364 11.901 1.00 91.31 180 PHE A C 1
ATOM 1424 O O . PHE A 1 180 ? 2.735 -6.528 10.749 1.00 91.31 180 PHE A O 1
ATOM 1431 N N . LYS A 1 181 ? 2.861 -7.208 12.887 1.00 94.25 181 LYS A N 1
ATOM 1432 C CA . LYS A 1 181 ? 2.019 -8.392 12.750 1.00 94.25 181 LYS A CA 1
ATOM 1433 C C . LYS A 1 181 ? 0.602 -8.051 13.206 1.00 94.25 181 LYS A C 1
ATOM 1435 O O . LYS A 1 181 ? 0.380 -7.655 14.343 1.00 94.25 181 LYS A O 1
ATOM 1440 N N . LEU A 1 182 ? -0.364 -8.190 12.300 1.00 95.50 182 LEU A N 1
ATOM 1441 C CA . LEU A 1 182 ? -1.743 -7.755 12.540 1.00 95.50 182 LEU A CA 1
ATOM 1442 C C . LEU A 1 182 ? -2.486 -8.573 13.627 1.00 95.50 182 LEU A C 1
ATOM 1444 O O . LEU A 1 182 ? -3.144 -7.939 14.450 1.00 95.50 182 LEU A O 1
ATOM 1448 N N . PRO A 1 183 ? -2.384 -9.923 13.693 1.00 94.56 183 PRO A N 1
ATOM 1449 C CA . PRO A 1 183 ? -3.169 -10.740 14.628 1.00 94.56 183 PRO A CA 1
ATOM 1450 C C . PRO A 1 183 ? -2.947 -10.462 16.116 1.00 94.56 183 PRO A C 1
ATOM 1452 O O . PRO A 1 183 ? -3.883 -10.567 16.898 1.00 94.56 183 PRO A O 1
ATOM 1455 N N . ASP A 1 184 ? -1.717 -10.140 16.512 1.00 91.00 184 ASP A N 1
ATOM 1456 C CA . ASP A 1 184 ? -1.330 -9.908 17.911 1.00 91.00 184 ASP A CA 1
ATOM 1457 C C . ASP A 1 184 ? -0.815 -8.483 18.153 1.00 91.00 184 ASP A C 1
ATOM 1459 O O . ASP A 1 184 ? -0.312 -8.185 19.234 1.00 91.00 184 ASP A O 1
ATOM 1463 N N . SER A 1 185 ? -0.939 -7.605 17.152 1.00 90.25 185 SER A N 1
ATOM 1464 C CA . SER A 1 185 ? -0.471 -6.216 17.191 1.00 90.25 185 SER A CA 1
ATOM 1465 C C . SER A 1 185 ? 1.004 -6.065 17.594 1.00 90.25 185 SER A C 1
ATOM 1467 O O . SER A 1 185 ? 1.404 -5.029 18.127 1.00 90.25 185 SER A O 1
ATOM 1469 N N . SER A 1 186 ? 1.829 -7.088 17.349 1.00 89.75 186 SER A N 1
ATOM 1470 C CA . SER A 1 186 ? 3.243 -7.059 17.712 1.00 89.75 186 SER A CA 1
ATOM 1471 C C . SER A 1 186 ? 4.080 -6.353 16.649 1.00 89.75 186 SER A C 1
ATOM 1473 O O . SER A 1 186 ? 3.831 -6.460 15.444 1.00 89.75 186 SER A O 1
ATOM 1475 N N . ILE A 1 187 ? 5.104 -5.628 17.098 1.00 88.75 187 ILE A N 1
ATOM 1476 C CA . ILE A 1 187 ? 6.037 -4.925 16.224 1.00 88.75 187 ILE A CA 1
ATOM 1477 C C . ILE A 1 187 ? 7.473 -5.366 16.488 1.00 88.75 187 ILE A C 1
ATOM 1479 O O . ILE A 1 187 ? 7.928 -5.436 17.626 1.00 88.75 187 ILE A O 1
ATOM 1483 N N . THR A 1 188 ? 8.198 -5.654 15.412 1.00 80.06 188 THR A N 1
ATOM 1484 C CA . THR A 1 188 ? 9.652 -5.828 15.432 1.00 80.06 188 THR A CA 1
ATOM 1485 C C . THR A 1 188 ? 10.278 -4.706 14.623 1.00 80.06 188 THR A C 1
ATOM 1487 O O . THR A 1 188 ? 9.974 -4.561 13.440 1.00 80.06 188 THR A O 1
ATOM 1490 N N . THR A 1 189 ? 11.161 -3.928 15.243 1.00 72.62 189 THR A N 1
ATOM 1491 C CA . THR A 1 189 ? 11.811 -2.775 14.610 1.00 72.62 189 THR A CA 1
ATOM 1492 C C . THR A 1 189 ? 13.321 -2.947 14.600 1.00 72.62 189 THR A C 1
ATOM 1494 O O . THR A 1 189 ? 13.918 -3.330 15.603 1.00 72.62 189 THR A O 1
ATOM 1497 N N . LEU A 1 190 ? 13.936 -2.612 13.470 1.00 66.44 190 LEU A N 1
ATOM 1498 C CA . LEU A 1 190 ? 15.375 -2.454 13.317 1.00 66.44 190 LEU A CA 1
ATOM 1499 C C . LEU A 1 190 ? 15.680 -0.980 13.020 1.00 66.44 190 LEU A C 1
ATOM 1501 O O . LEU A 1 190 ? 15.316 -0.459 11.962 1.00 66.44 190 LEU A O 1
ATOM 1505 N N . THR A 1 191 ? 16.356 -0.320 13.956 1.00 61.31 191 THR A N 1
ATOM 1506 C CA . THR A 1 191 ? 16.796 1.078 13.867 1.00 61.31 191 THR A CA 1
ATOM 1507 C C . THR A 1 191 ? 18.301 1.140 13.624 1.00 61.31 191 THR A C 1
ATOM 1509 O O . THR A 1 191 ? 19.107 1.210 14.546 1.00 61.31 191 THR A O 1
ATOM 1512 N N . GLU A 1 192 ? 18.691 1.140 12.353 1.00 52.56 192 GLU A N 1
ATOM 1513 C CA . GLU A 1 192 ? 20.051 1.452 11.909 1.00 52.56 192 GLU A CA 1
ATOM 1514 C C . GLU A 1 192 ? 19.979 2.405 10.706 1.00 52.56 192 GLU A C 1
ATOM 1516 O O . GLU A 1 192 ? 18.930 2.547 10.074 1.00 52.56 192 GLU A O 1
ATOM 1521 N N . ARG A 1 193 ? 21.090 3.066 10.346 1.00 43.09 193 ARG A N 1
ATOM 1522 C CA . ARG A 1 193 ? 21.160 3.818 9.083 1.00 43.09 193 ARG A CA 1
ATOM 1523 C C . ARG A 1 193 ? 21.142 2.821 7.929 1.00 43.09 193 ARG A C 1
ATOM 1525 O O . ARG A 1 193 ? 22.176 2.284 7.526 1.00 43.09 193 ARG A O 1
ATOM 1532 N N . ILE A 1 194 ? 19.956 2.556 7.402 1.00 41.06 194 ILE A N 1
ATOM 1533 C CA . ILE A 1 194 ? 19.769 1.587 6.336 1.00 41.06 194 ILE A CA 1
ATOM 1534 C C . ILE A 1 194 ? 19.616 2.360 5.019 1.00 41.06 194 ILE A C 1
ATOM 1536 O O . ILE A 1 194 ? 18.749 3.214 4.889 1.00 41.06 194 ILE A O 1
ATOM 1540 N N . MET A 1 195 ? 20.467 2.076 4.023 1.00 41.97 195 MET A N 1
ATOM 1541 C CA . MET A 1 195 ? 20.198 2.396 2.615 1.00 41.97 195 MET A CA 1
ATOM 1542 C C . MET A 1 195 ? 18.803 1.851 2.316 1.00 41.97 195 MET A C 1
ATOM 1544 O O . MET A 1 195 ? 18.625 0.630 2.318 1.00 41.97 195 MET A O 1
ATOM 1548 N N . SER A 1 196 ? 17.824 2.751 2.213 1.00 37.12 196 SER A N 1
ATOM 1549 C CA . SER A 1 196 ? 16.399 2.421 2.243 1.00 37.12 196 SER A CA 1
ATOM 1550 C C . SER A 1 196 ? 16.111 1.265 1.281 1.00 37.12 196 SER A C 1
ATOM 1552 O O . SER A 1 196 ? 16.479 1.369 0.113 1.00 37.12 196 SER A O 1
ATOM 1554 N N . PRO A 1 197 ? 15.476 0.160 1.707 1.00 38.28 197 PRO A N 1
ATOM 1555 C CA . PRO A 1 197 ? 15.037 -0.863 0.768 1.00 38.28 197 PRO A CA 1
ATOM 1556 C C . PRO A 1 197 ? 13.971 -0.250 -0.142 1.00 38.28 197 PRO A C 1
ATOM 1558 O O . PRO A 1 197 ? 12.870 0.095 0.288 1.00 38.28 197 PRO A O 1
ATOM 1561 N N . TYR A 1 198 ? 14.330 -0.042 -1.404 1.00 43.12 198 TYR A N 1
ATOM 1562 C CA . TYR A 1 198 ? 13.434 0.537 -2.390 1.00 43.12 198 TYR A CA 1
ATOM 1563 C C . TYR A 1 198 ? 12.506 -0.559 -2.915 1.00 43.12 198 TYR A C 1
ATOM 1565 O O . TYR A 1 198 ? 12.949 -1.531 -3.529 1.00 43.12 198 TYR A O 1
ATOM 1573 N N . LEU A 1 199 ? 11.215 -0.420 -2.624 1.00 40.62 199 LEU A N 1
ATOM 1574 C CA . LEU A 1 199 ? 10.184 -1.392 -2.971 1.00 40.62 199 LEU A CA 1
ATOM 1575 C C . LEU A 1 199 ? 9.166 -0.731 -3.908 1.00 40.62 199 LEU A C 1
ATOM 1577 O O . LEU A 1 199 ? 8.632 0.330 -3.583 1.00 40.62 199 LEU A O 1
ATOM 1581 N N . LEU A 1 200 ? 8.949 -1.322 -5.088 1.00 43.38 200 LEU A N 1
ATOM 1582 C CA . LEU A 1 200 ? 8.332 -0.647 -6.237 1.00 43.38 200 LEU A CA 1
ATOM 1583 C C . LEU A 1 200 ? 6.901 -1.118 -6.532 1.00 43.38 200 LEU A C 1
ATOM 1585 O O . LEU A 1 200 ? 6.632 -2.313 -6.581 1.00 43.38 200 LEU A O 1
ATOM 1589 N N . LYS A 1 201 ? 6.027 -0.182 -6.916 1.00 35.12 201 LYS A N 1
ATOM 1590 C CA . LYS A 1 201 ? 4.843 -0.421 -7.758 1.00 35.12 201 LYS A CA 1
ATOM 1591 C C . LYS A 1 201 ? 4.894 0.570 -8.929 1.00 35.12 201 LYS A C 1
ATOM 1593 O O . LYS A 1 201 ? 5.135 1.746 -8.707 1.00 35.12 201 LYS A O 1
ATOM 1598 N N . ARG A 1 202 ? 4.687 0.108 -10.171 1.00 38.62 202 ARG A N 1
ATOM 1599 C CA . ARG A 1 202 ? 4.795 0.930 -11.400 1.00 38.62 202 ARG A CA 1
ATOM 1600 C C . ARG A 1 202 ? 3.844 2.141 -11.388 1.00 38.62 202 ARG A C 1
ATOM 1602 O O . ARG A 1 202 ? 2.628 1.924 -11.344 1.00 38.62 202 ARG A O 1
ATOM 1609 N N . ARG A 1 203 ? 4.367 3.349 -11.646 1.00 36.75 203 ARG A N 1
ATOM 1610 C CA . ARG A 1 203 ? 3.723 4.367 -12.498 1.00 36.75 203 ARG A CA 1
ATOM 1611 C C . ARG A 1 203 ? 4.734 5.040 -13.434 1.00 36.75 203 ARG A C 1
ATOM 1613 O O . ARG A 1 203 ? 5.816 5.409 -13.029 1.00 36.75 203 ARG A O 1
ATOM 1620 N N . GLN A 1 204 ? 4.308 5.182 -14.692 1.00 28.75 204 GLN A N 1
ATOM 1621 C CA . GLN A 1 204 ? 4.966 5.867 -15.815 1.00 28.75 204 GLN A CA 1
ATOM 1622 C C . GLN A 1 204 ? 6.302 5.294 -16.333 1.00 28.75 204 GLN A C 1
ATOM 1624 O O . GLN A 1 204 ? 7.364 5.467 -15.755 1.00 28.75 204 GLN A O 1
ATOM 1629 N N . THR A 1 205 ? 6.233 4.737 -17.546 1.00 28.12 205 THR A N 1
ATOM 1630 C CA . THR A 1 205 ? 7.283 4.923 -18.556 1.00 28.12 205 THR A CA 1
ATOM 1631 C C . THR A 1 205 ? 6.592 5.161 -19.893 1.00 28.12 205 THR A C 1
ATOM 1633 O O . THR A 1 205 ? 5.564 4.532 -20.169 1.00 28.12 205 THR A O 1
ATOM 1636 N N . LEU A 1 206 ? 7.139 6.093 -20.679 1.00 29.50 206 LEU A N 1
ATOM 1637 C CA . LEU A 1 206 ? 6.838 6.256 -22.096 1.00 29.50 206 LEU A CA 1
ATOM 1638 C C . LEU A 1 206 ? 6.949 4.889 -22.792 1.00 29.50 206 LEU A C 1
ATOM 1640 O O . LEU A 1 206 ? 7.868 4.128 -22.503 1.00 29.50 206 LEU A O 1
ATOM 1644 N N . ASP A 1 207 ? 6.001 4.610 -23.684 1.00 26.28 207 ASP A N 1
ATOM 1645 C CA . ASP A 1 207 ? 5.770 3.347 -24.400 1.00 26.28 207 ASP A CA 1
ATOM 1646 C C . ASP A 1 207 ? 4.843 2.340 -23.673 1.00 26.28 207 ASP A C 1
ATOM 1648 O O . ASP A 1 207 ? 5.229 1.462 -22.897 1.00 26.28 207 ASP A O 1
ATOM 1652 N N . ILE A 1 208 ? 3.542 2.514 -23.930 1.00 27.88 208 ILE A N 1
ATOM 1653 C CA . ILE A 1 208 ? 2.411 1.874 -23.240 1.00 27.88 208 ILE A CA 1
ATOM 1654 C C . ILE A 1 208 ? 2.214 0.384 -23.596 1.00 27.88 208 ILE A C 1
ATOM 1656 O O . ILE A 1 208 ? 1.426 -0.277 -22.928 1.00 27.88 208 ILE A O 1
ATOM 1660 N N . ASN A 1 209 ? 2.960 -0.208 -24.539 1.00 28.67 209 ASN A N 1
ATOM 1661 C CA . ASN A 1 209 ? 2.555 -1.504 -25.118 1.00 28.67 209 ASN A CA 1
ATOM 1662 C C . ASN A 1 209 ? 3.537 -2.691 -25.037 1.00 28.67 209 ASN A C 1
ATOM 1664 O O . ASN A 1 209 ? 3.192 -3.754 -25.544 1.00 28.67 209 ASN A O 1
ATOM 1668 N N . SER A 1 210 ? 4.718 -2.597 -24.413 1.00 33.38 210 SER A N 1
ATOM 1669 C CA . SER A 1 210 ? 5.737 -3.662 -24.596 1.00 33.38 210 SER A CA 1
ATOM 1670 C C . SER A 1 210 ? 6.498 -4.145 -23.357 1.00 33.38 210 SER A C 1
ATOM 1672 O O . SER A 1 210 ? 7.272 -5.094 -23.466 1.00 33.38 210 SER A O 1
ATOM 1674 N N . ILE A 1 211 ? 6.272 -3.578 -22.166 1.00 38.75 211 ILE A N 1
ATOM 1675 C CA . ILE A 1 211 ? 7.046 -3.960 -20.972 1.00 38.75 211 ILE A CA 1
ATOM 1676 C C . ILE A 1 211 ? 6.195 -4.824 -20.020 1.00 38.75 211 ILE A C 1
ATOM 1678 O O . ILE A 1 211 ? 5.176 -4.338 -19.512 1.00 38.75 211 ILE A O 1
ATOM 1682 N N . PRO A 1 212 ? 6.581 -6.093 -19.763 1.00 41.91 212 PRO A N 1
ATOM 1683 C CA . PRO A 1 212 ? 5.823 -7.014 -18.922 1.00 41.91 212 PRO A CA 1
ATOM 1684 C C . PRO A 1 212 ? 5.658 -6.496 -17.486 1.00 41.91 212 PRO A C 1
ATOM 1686 O O . PRO A 1 212 ? 6.449 -5.701 -16.986 1.00 41.91 212 PRO A O 1
ATOM 1689 N N . ASN A 1 213 ? 4.612 -6.966 -16.805 1.00 46.09 213 ASN A N 1
ATOM 1690 C CA . ASN A 1 213 ? 4.336 -6.657 -15.403 1.00 46.09 213 ASN A CA 1
ATOM 1691 C C . ASN A 1 213 ? 5.486 -7.164 -14.501 1.00 46.09 213 ASN A C 1
ATOM 1693 O O . ASN A 1 213 ? 5.528 -8.337 -14.135 1.00 46.09 213 ASN A O 1
ATOM 1697 N N . LEU A 1 214 ? 6.447 -6.309 -14.155 1.00 43.53 214 LEU A N 1
ATOM 1698 C CA . LEU A 1 214 ? 7.481 -6.623 -13.168 1.00 43.53 214 LEU A CA 1
ATOM 1699 C C . LEU A 1 214 ? 7.298 -5.782 -11.897 1.00 43.53 214 LEU A C 1
ATOM 1701 O O . LEU A 1 214 ? 6.985 -4.594 -11.962 1.00 43.53 214 LEU A O 1
ATOM 1705 N N . ILE A 1 215 ? 7.463 -6.428 -10.741 1.00 45.06 215 ILE A N 1
ATOM 1706 C CA . ILE A 1 215 ? 7.468 -5.817 -9.404 1.00 45.06 215 ILE A CA 1
ATOM 1707 C C . ILE A 1 215 ? 8.692 -6.383 -8.693 1.00 45.06 215 ILE A C 1
ATOM 1709 O O . ILE A 1 215 ? 8.835 -7.596 -8.569 1.00 45.06 215 ILE A O 1
ATOM 1713 N N . PHE A 1 216 ? 9.572 -5.517 -8.213 1.00 47.94 216 PHE A N 1
ATOM 1714 C CA . PHE A 1 216 ? 10.897 -5.908 -7.740 1.00 47.94 216 PHE A CA 1
ATOM 1715 C C . PHE A 1 216 ? 11.014 -5.779 -6.222 1.00 47.94 216 PHE A C 1
ATOM 1717 O O . PHE A 1 216 ? 10.421 -4.875 -5.633 1.00 47.94 216 PHE A O 1
ATOM 1724 N N . TYR A 1 217 ? 11.803 -6.666 -5.609 1.00 43.59 217 TYR A N 1
ATOM 1725 C CA . TYR A 1 217 ? 12.047 -6.687 -4.167 1.00 43.59 217 TYR A CA 1
ATOM 1726 C C . TYR A 1 217 ? 13.545 -6.592 -3.896 1.00 43.59 217 TYR A C 1
ATOM 1728 O O . TYR A 1 217 ? 14.295 -7.550 -4.076 1.00 43.59 217 TYR A O 1
ATOM 1736 N N . ILE A 1 218 ? 13.999 -5.442 -3.408 1.00 44.38 218 ILE A N 1
ATOM 1737 C CA . ILE A 1 218 ? 15.375 -5.314 -2.931 1.00 44.38 218 ILE A CA 1
ATOM 1738 C C . ILE A 1 218 ? 15.417 -5.801 -1.484 1.00 44.38 218 ILE A C 1
ATOM 1740 O O . ILE A 1 218 ? 15.102 -5.059 -0.556 1.00 44.38 218 ILE A O 1
ATOM 1744 N N . LEU A 1 219 ? 15.812 -7.055 -1.280 1.00 38.81 219 LEU A N 1
ATOM 1745 C CA . LEU A 1 219 ? 16.123 -7.562 0.054 1.00 38.81 219 LEU A CA 1
ATOM 1746 C C . LEU A 1 219 ? 17.563 -7.180 0.412 1.00 38.81 219 LEU A C 1
ATOM 1748 O O . LEU A 1 219 ? 18.517 -7.873 0.070 1.00 38.81 219 LEU A O 1
ATOM 1752 N N . ARG A 1 220 ? 17.740 -6.067 1.129 1.00 42.44 220 ARG A N 1
ATOM 1753 C CA . ARG A 1 220 ? 19.040 -5.740 1.727 1.00 42.44 220 ARG A CA 1
ATOM 1754 C C . ARG A 1 220 ? 19.266 -6.636 2.948 1.00 42.44 220 ARG A C 1
ATOM 1756 O O . ARG A 1 220 ? 18.601 -6.468 3.962 1.00 42.44 220 ARG A O 1
ATOM 1763 N N . TRP A 1 221 ? 20.215 -7.564 2.864 1.00 31.59 221 TRP A N 1
ATOM 1764 C CA . TRP A 1 221 ? 20.682 -8.356 4.005 1.00 31.59 221 TRP A CA 1
ATOM 1765 C C . TRP A 1 221 ? 21.967 -7.743 4.572 1.00 31.59 221 TRP A C 1
ATOM 1767 O O . TRP A 1 221 ? 22.892 -7.469 3.809 1.00 31.59 221 TRP A O 1
ATOM 1777 N N . ASN A 1 222 ? 22.061 -7.547 5.893 1.00 36.78 222 ASN A N 1
ATOM 1778 C CA . ASN A 1 222 ? 23.306 -7.143 6.553 1.00 36.78 222 ASN A CA 1
ATOM 1779 C C . ASN A 1 222 ? 23.742 -8.165 7.624 1.00 36.78 222 ASN A C 1
ATOM 1781 O O . ASN A 1 222 ? 23.070 -8.375 8.623 1.00 36.78 222 ASN A O 1
ATOM 1785 N N . LYS A 1 223 ? 24.893 -8.786 7.327 1.00 33.84 223 LYS A N 1
ATOM 1786 C CA . LYS A 1 223 ? 25.950 -9.407 8.152 1.00 33.84 223 LYS A CA 1
ATOM 1787 C C . LYS A 1 223 ? 25.585 -10.173 9.438 1.00 33.84 223 LYS A C 1
ATOM 1789 O O . LYS A 1 223 ? 25.323 -9.594 10.482 1.00 33.84 223 LYS A O 1
ATOM 1794 N N . VAL A 1 224 ? 25.878 -11.477 9.415 1.00 34.00 224 VAL A N 1
ATOM 1795 C CA . VAL A 1 224 ? 26.382 -12.218 10.585 1.00 34.00 224 VAL A CA 1
ATOM 1796 C C . VAL A 1 224 ? 27.820 -12.638 10.251 1.00 34.00 224 VAL A C 1
ATOM 1798 O O . VAL A 1 224 ? 28.033 -13.326 9.260 1.00 34.00 224 VAL A O 1
ATOM 1801 N N . ARG A 1 225 ? 28.805 -12.195 11.051 1.00 34.19 225 ARG A N 1
ATOM 1802 C CA . ARG A 1 225 ? 30.248 -12.545 10.974 1.00 34.19 225 ARG A CA 1
ATOM 1803 C C . ARG A 1 225 ? 30.988 -12.174 9.671 1.00 34.19 225 ARG A C 1
ATOM 1805 O O . ARG A 1 225 ? 31.175 -12.985 8.775 1.00 34.19 225 ARG A O 1
ATOM 1812 N N . GLY A 1 226 ? 31.539 -10.964 9.603 1.00 34.81 226 GLY A N 1
ATOM 1813 C CA . GLY A 1 226 ? 32.672 -10.666 8.701 1.00 34.81 226 GLY A CA 1
ATOM 1814 C C . GLY A 1 226 ? 32.364 -10.394 7.218 1.00 34.81 226 GLY A C 1
ATOM 1815 O O . GLY A 1 226 ? 32.924 -9.439 6.687 1.00 34.81 226 GLY A O 1
ATOM 1816 N N . HIS A 1 227 ? 31.388 -11.063 6.597 1.00 33.19 227 HIS A N 1
ATOM 1817 C CA . HIS A 1 227 ? 31.072 -10.893 5.169 1.00 33.19 227 HIS A CA 1
ATOM 1818 C C . HIS A 1 227 ? 29.776 -10.102 4.919 1.00 33.19 227 HIS A C 1
ATOM 1820 O O . HIS A 1 227 ? 28.709 -10.444 5.428 1.00 33.19 227 HIS A O 1
ATOM 1826 N N . HIS A 1 228 ? 29.868 -9.034 4.122 1.00 39.19 228 HIS A N 1
ATOM 1827 C CA . HIS A 1 228 ? 28.703 -8.326 3.584 1.00 39.19 228 HIS A CA 1
ATOM 1828 C C . HIS A 1 228 ? 28.223 -9.084 2.343 1.00 39.19 228 HIS A C 1
ATOM 1830 O O . HIS A 1 228 ? 28.977 -9.217 1.384 1.00 39.19 228 HIS A O 1
ATOM 1836 N N . SER A 1 229 ? 26.999 -9.610 2.354 1.00 40.38 229 SER A N 1
ATOM 1837 C CA . SER A 1 229 ? 26.405 -10.247 1.176 1.00 40.38 229 SER A CA 1
ATOM 1838 C C . SER A 1 229 ? 25.129 -9.498 0.817 1.00 40.38 229 SER A C 1
ATOM 1840 O O . SER A 1 229 ? 24.113 -9.621 1.497 1.00 40.38 229 SER A O 1
ATOM 1842 N N . PHE A 1 230 ? 25.213 -8.673 -0.225 1.00 50.81 230 PHE A N 1
ATOM 1843 C CA . PHE A 1 230 ? 24.075 -7.968 -0.805 1.00 50.81 230 PHE A CA 1
ATOM 1844 C C . PHE A 1 230 ? 23.411 -8.881 -1.838 1.00 50.81 230 PHE A C 1
ATOM 1846 O O . PHE A 1 230 ? 24.097 -9.465 -2.675 1.00 50.81 230 PHE A O 1
ATOM 1853 N N . ARG A 1 231 ? 22.082 -9.015 -1.800 1.00 52.59 231 ARG A N 1
ATOM 1854 C CA . ARG A 1 231 ? 21.330 -9.763 -2.816 1.00 52.59 231 ARG A CA 1
ATOM 1855 C C . ARG A 1 231 ? 20.144 -8.942 -3.295 1.00 52.59 231 ARG A C 1
ATOM 1857 O O . ARG A 1 231 ? 19.230 -8.673 -2.530 1.00 52.59 231 ARG A O 1
ATOM 1864 N N . ILE A 1 232 ? 20.131 -8.583 -4.573 1.00 64.88 232 ILE A N 1
ATOM 1865 C CA . ILE A 1 232 ? 18.937 -8.024 -5.209 1.00 64.88 232 ILE A CA 1
ATOM 1866 C C . ILE A 1 232 ? 18.152 -9.176 -5.829 1.00 64.88 232 ILE A C 1
ATOM 1868 O O . ILE A 1 232 ? 18.715 -9.999 -6.552 1.00 64.88 232 ILE A O 1
ATOM 1872 N N . MET A 1 233 ? 16.852 -9.243 -5.543 1.00 63.62 233 MET A N 1
ATOM 1873 C CA . MET A 1 233 ? 15.957 -10.218 -6.152 1.00 63.62 233 MET A CA 1
ATOM 1874 C C . MET A 1 233 ? 14.905 -9.511 -6.996 1.00 63.62 233 MET A C 1
ATOM 1876 O O . MET A 1 233 ? 14.184 -8.616 -6.562 1.00 63.62 233 MET A O 1
ATOM 1880 N N . VAL A 1 234 ? 14.804 -9.932 -8.244 1.00 68.25 234 VAL A N 1
ATOM 1881 C CA . VAL A 1 234 ? 13.874 -9.351 -9.199 1.00 68.25 234 VAL A CA 1
ATOM 1882 C C . VAL A 1 234 ? 12.769 -10.361 -9.452 1.00 68.25 234 VAL A C 1
ATOM 1884 O O . VAL A 1 234 ? 13.035 -11.528 -9.726 1.00 68.25 234 VAL A O 1
ATOM 1887 N N . PHE A 1 235 ? 11.519 -9.918 -9.318 1.00 64.06 235 PHE A N 1
ATOM 1888 C CA . PHE A 1 235 ? 10.347 -10.749 -9.556 1.00 64.06 235 PHE A CA 1
ATOM 1889 C C . PHE A 1 235 ? 9.510 -10.161 -10.699 1.00 64.06 235 PHE A C 1
ATOM 1891 O O . PHE A 1 235 ? 9.335 -8.952 -10.851 1.00 64.06 235 PHE A O 1
ATOM 1898 N N . ARG A 1 236 ? 8.970 -11.034 -11.540 1.00 67.06 236 ARG A N 1
ATOM 1899 C CA . ARG A 1 236 ? 7.939 -10.696 -12.516 1.00 67.06 236 ARG A CA 1
ATOM 1900 C C . ARG A 1 236 ? 6.590 -10.994 -11.895 1.00 67.06 236 ARG A C 1
ATOM 1902 O O . ARG A 1 236 ? 6.357 -12.124 -11.482 1.00 67.06 236 ARG A O 1
ATOM 1909 N N . VAL A 1 237 ? 5.708 -10.003 -11.820 1.00 61.53 237 VAL A N 1
ATOM 1910 C CA . VAL A 1 237 ? 4.379 -10.193 -11.240 1.00 61.53 237 VAL A CA 1
ATOM 1911 C C . VAL A 1 237 ? 3.350 -10.345 -12.338 1.00 61.53 237 VAL A C 1
ATOM 1913 O O . VAL A 1 237 ? 3.098 -9.438 -13.110 1.00 61.53 237 VAL A O 1
ATOM 1916 N N . THR A 1 238 ? 2.720 -11.504 -12.412 1.00 62.22 238 THR A N 1
ATOM 1917 C CA . THR A 1 238 ? 1.626 -11.762 -13.352 1.00 62.22 238 THR A CA 1
ATOM 1918 C C . THR A 1 238 ? 0.432 -10.826 -13.094 1.00 62.22 238 THR A C 1
ATOM 1920 O O . THR A 1 238 ? 0.264 -10.347 -11.972 1.00 62.22 238 THR A O 1
ATOM 1923 N N . PRO A 1 239 ? -0.470 -10.611 -14.075 1.00 57.03 239 PRO A N 1
ATOM 1924 C CA . PRO A 1 239 ? -1.712 -9.855 -13.860 1.00 57.03 239 PRO A CA 1
ATOM 1925 C C . PRO A 1 239 ? -2.561 -10.351 -12.678 1.00 57.03 239 PRO A C 1
ATOM 1927 O O . PRO A 1 239 ? -3.314 -9.581 -12.096 1.00 57.03 239 PRO A O 1
ATOM 1930 N N . LYS A 1 240 ? -2.421 -11.632 -12.306 1.00 57.66 240 LYS A N 1
ATOM 1931 C CA . LYS A 1 240 ? -3.104 -12.263 -11.166 1.00 57.66 240 LYS A CA 1
ATOM 1932 C C . LYS A 1 240 ? -2.421 -11.996 -9.812 1.0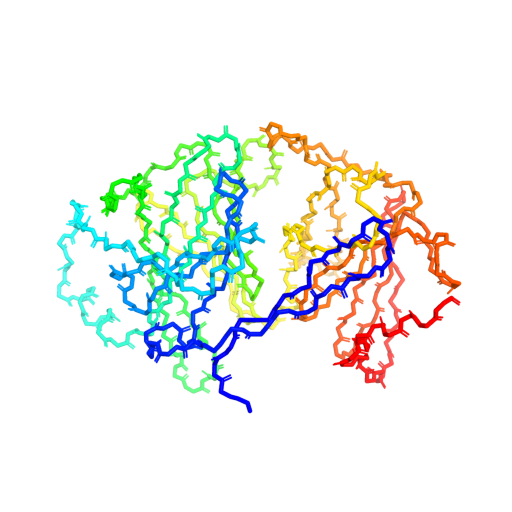0 57.66 240 LYS A C 1
ATOM 1934 O O . LYS A 1 240 ? -2.864 -12.509 -8.791 1.00 57.66 240 LYS A O 1
ATOM 1939 N N . GLY A 1 241 ? -1.329 -11.229 -9.791 1.00 55.94 241 GLY A N 1
ATOM 1940 C CA . GLY A 1 241 ? -0.572 -10.895 -8.583 1.00 55.94 241 GLY A CA 1
ATOM 1941 C C . GLY A 1 241 ? 0.486 -11.924 -8.172 1.00 55.94 241 GLY A C 1
ATOM 1942 O O . GLY A 1 241 ? 1.148 -11.725 -7.159 1.00 55.94 241 GLY A O 1
ATOM 1943 N N . ASN A 1 242 ? 0.682 -13.000 -8.942 1.00 59.81 242 ASN A N 1
ATOM 1944 C CA . ASN A 1 242 ? 1.709 -14.007 -8.641 1.00 59.81 242 ASN A CA 1
ATOM 1945 C C . ASN A 1 242 ? 3.085 -13.477 -9.027 1.00 59.81 242 ASN A C 1
ATOM 1947 O O . ASN A 1 242 ? 3.240 -13.037 -10.165 1.00 59.81 242 ASN A O 1
ATOM 1951 N N . ALA A 1 243 ? 4.068 -13.592 -8.143 1.00 62.56 243 ALA A N 1
ATOM 1952 C CA . ALA A 1 243 ? 5.453 -13.248 -8.423 1.00 62.56 243 ALA A CA 1
ATOM 1953 C C . ALA A 1 243 ? 6.266 -14.464 -8.854 1.00 62.56 243 ALA A C 1
ATOM 1955 O O . ALA A 1 243 ? 6.139 -15.548 -8.294 1.00 62.56 243 ALA A O 1
ATOM 1956 N N . VAL A 1 244 ? 7.132 -14.255 -9.838 1.00 65.44 244 VAL A N 1
ATOM 1957 C CA . VAL A 1 244 ? 8.056 -15.259 -10.357 1.00 65.44 244 VAL A CA 1
ATOM 1958 C C . VAL A 1 244 ? 9.449 -14.658 -10.328 1.00 65.44 244 VAL A C 1
ATOM 1960 O O . VAL A 1 244 ? 9.688 -13.639 -10.975 1.00 65.44 244 VAL A O 1
ATOM 1963 N N . TYR A 1 245 ? 10.359 -15.258 -9.565 1.00 70.75 245 TYR A N 1
ATOM 1964 C CA . TYR A 1 245 ? 11.754 -14.827 -9.538 1.00 70.75 245 TYR A CA 1
ATOM 1965 C C . TYR A 1 245 ? 12.352 -14.877 -10.948 1.00 70.75 245 TYR A C 1
ATOM 1967 O O . TYR A 1 245 ? 12.133 -15.840 -11.683 1.00 70.75 245 TYR A O 1
ATOM 1975 N N . THR A 1 246 ? 13.115 -13.854 -11.325 1.00 74.12 246 THR A N 1
ATOM 1976 C CA . THR A 1 246 ? 13.835 -13.826 -12.594 1.00 74.12 246 THR A CA 1
ATOM 1977 C C . THR A 1 246 ? 15.221 -13.208 -12.439 1.00 74.12 246 THR A C 1
ATOM 1979 O O . THR A 1 246 ? 15.411 -12.211 -11.744 1.00 74.12 246 THR A O 1
ATOM 1982 N N . LYS A 1 247 ? 16.191 -13.815 -13.126 1.00 83.38 247 LYS A N 1
ATOM 1983 C CA . LYS A 1 247 ? 17.544 -13.276 -13.348 1.00 83.38 247 LYS A CA 1
ATOM 1984 C C . LYS A 1 247 ? 17.678 -12.585 -14.704 1.00 83.38 247 LYS A C 1
ATOM 1986 O O . LYS A 1 247 ? 18.767 -12.150 -15.071 1.00 83.38 247 LYS A O 1
ATOM 1991 N N . ASP A 1 248 ? 16.577 -12.536 -15.447 1.00 85.88 248 ASP A N 1
ATOM 1992 C CA . ASP A 1 248 ? 16.519 -11.966 -16.778 1.00 85.88 248 ASP A CA 1
ATOM 1993 C C . ASP A 1 248 ? 15.260 -11.111 -16.963 1.00 85.88 248 ASP A C 1
ATOM 1995 O O . ASP A 1 248 ? 14.111 -11.572 -16.860 1.00 85.88 248 ASP A O 1
ATOM 1999 N N . ILE A 1 249 ? 15.489 -9.828 -17.205 1.00 80.00 249 ILE A N 1
ATOM 2000 C CA . ILE A 1 249 ? 14.463 -8.851 -17.563 1.00 80.00 249 ILE A CA 1
ATOM 2001 C C . ILE A 1 249 ? 14.606 -8.379 -19.016 1.00 80.00 249 ILE A C 1
ATOM 2003 O O . ILE A 1 249 ? 13.854 -7.504 -19.437 1.00 80.00 249 ILE A O 1
ATOM 2007 N N . GLY A 1 250 ? 15.503 -8.992 -19.795 1.00 86.56 250 GLY A N 1
ATOM 2008 C CA . GLY A 1 250 ? 15.762 -8.671 -21.193 1.00 86.56 250 GLY A CA 1
ATOM 2009 C C . GLY A 1 250 ? 16.411 -7.301 -21.361 1.00 86.56 250 GLY A C 1
ATOM 2010 O O . GLY A 1 250 ? 17.271 -6.905 -20.577 1.00 86.56 250 GLY A O 1
ATOM 2011 N N . ASP A 1 251 ? 15.949 -6.548 -22.358 1.00 80.25 251 ASP A N 1
ATOM 2012 C CA . ASP A 1 251 ? 16.389 -5.178 -22.662 1.00 80.25 251 ASP A CA 1
ATOM 2013 C C . ASP A 1 251 ? 15.932 -4.136 -21.617 1.00 80.25 251 ASP A C 1
ATOM 2015 O O . ASP A 1 251 ? 15.871 -2.946 -21.884 1.00 80.25 251 ASP A O 1
ATOM 2019 N N . LEU A 1 252 ? 15.555 -4.549 -20.410 1.00 81.06 252 LEU A N 1
ATOM 2020 C CA . LEU A 1 252 ? 15.121 -3.627 -19.366 1.00 81.06 252 LEU A CA 1
ATOM 2021 C C . LEU A 1 252 ? 16.258 -3.306 -18.405 1.00 81.06 252 LEU A C 1
ATOM 2023 O O . LEU A 1 252 ? 17.056 -4.172 -18.050 1.00 81.06 252 LEU A O 1
ATOM 2027 N N . THR A 1 253 ? 16.252 -2.076 -17.907 1.00 77.06 253 THR A N 1
ATOM 2028 C CA . THR A 1 253 ? 17.095 -1.636 -16.796 1.00 77.06 253 THR A CA 1
ATOM 2029 C C . THR A 1 253 ? 16.232 -0.972 -15.745 1.00 77.06 253 THR A C 1
ATOM 2031 O O . THR A 1 253 ? 15.290 -0.240 -16.059 1.00 77.06 253 THR A O 1
ATOM 2034 N N . ILE A 1 254 ? 16.543 -1.245 -14.483 1.00 75.56 254 ILE A N 1
ATOM 2035 C CA . ILE A 1 254 ? 15.836 -0.680 -13.338 1.00 75.56 254 ILE A CA 1
ATOM 2036 C C . ILE A 1 254 ? 16.752 0.332 -12.673 1.00 75.56 254 ILE A C 1
ATOM 2038 O O . ILE A 1 254 ? 17.861 -0.017 -12.300 1.00 75.56 254 ILE A O 1
ATOM 2042 N N . PHE A 1 255 ? 16.283 1.554 -12.480 1.00 69.81 255 PHE A N 1
ATOM 2043 C CA . PHE A 1 255 ? 16.939 2.572 -11.675 1.00 69.81 255 PHE A CA 1
ATOM 2044 C C . PHE A 1 255 ? 16.196 2.720 -10.365 1.00 69.81 255 PHE A C 1
ATOM 2046 O O . PHE A 1 255 ? 14.977 2.821 -10.339 1.00 69.81 255 PHE A O 1
ATOM 2053 N N . ILE A 1 256 ? 16.927 2.764 -9.272 1.00 67.31 256 ILE A N 1
ATOM 2054 C CA . ILE A 1 256 ? 16.414 2.883 -7.923 1.00 67.31 256 ILE A CA 1
ATOM 2055 C C . ILE A 1 256 ? 17.058 4.110 -7.308 1.00 67.31 256 ILE A C 1
ATOM 2057 O O . ILE A 1 256 ? 18.276 4.219 -7.305 1.00 67.31 256 ILE A O 1
ATOM 2061 N N . SER A 1 257 ? 16.255 5.031 -6.791 1.00 60.22 257 SER A N 1
ATOM 2062 C CA . SER A 1 257 ? 16.742 6.256 -6.158 1.00 60.22 257 SER A CA 1
ATOM 2063 C C . SER A 1 257 ? 15.913 6.602 -4.924 1.00 60.22 257 SER A C 1
ATOM 2065 O O . SER A 1 257 ? 14.862 6.003 -4.700 1.00 60.22 257 SER A O 1
ATOM 2067 N N . LYS A 1 258 ? 16.333 7.627 -4.167 1.00 52.22 258 LYS A N 1
ATOM 2068 C CA . LYS A 1 258 ? 15.566 8.212 -3.043 1.00 52.22 258 LYS A CA 1
ATOM 2069 C C . LYS A 1 258 ? 14.146 8.665 -3.384 1.00 52.22 258 LYS A C 1
ATOM 2071 O O . LYS A 1 258 ? 13.350 8.840 -2.462 1.00 52.22 258 LYS A O 1
ATOM 2076 N N . ALA A 1 259 ? 13.857 8.898 -4.659 1.00 54.59 259 ALA A N 1
ATOM 2077 C CA . ALA A 1 259 ? 12.527 9.228 -5.138 1.00 54.59 259 ALA A CA 1
ATOM 2078 C C . ALA A 1 259 ? 11.774 7.941 -5.522 1.00 54.59 259 ALA A C 1
ATOM 2080 O O . ALA A 1 259 ? 11.578 7.052 -4.693 1.00 54.59 259 ALA A O 1
ATOM 2081 N N . GLU A 1 260 ? 11.340 7.846 -6.774 1.00 53.34 260 GLU A N 1
ATOM 2082 C CA . GLU A 1 260 ? 10.698 6.665 -7.340 1.00 53.34 260 GLU A CA 1
ATOM 2083 C C . GLU A 1 260 ? 11.730 5.829 -8.111 1.00 53.34 260 GLU A C 1
ATOM 2085 O O . GLU A 1 260 ? 12.702 6.364 -8.659 1.00 53.34 260 GLU A O 1
ATOM 2090 N N . ALA A 1 261 ? 11.541 4.508 -8.132 1.00 59.69 261 ALA A N 1
ATOM 2091 C CA . ALA A 1 261 ? 12.327 3.647 -9.005 1.00 59.69 261 ALA A CA 1
ATOM 2092 C C . ALA A 1 261 ? 11.720 3.653 -10.417 1.00 59.69 261 ALA A C 1
ATOM 2094 O O . ALA A 1 261 ? 10.504 3.622 -10.588 1.00 59.69 261 ALA A O 1
ATOM 2095 N N . LEU A 1 262 ? 12.571 3.667 -11.433 1.00 63.25 262 LEU A N 1
ATOM 2096 C CA . LEU A 1 262 ? 12.195 3.732 -12.839 1.00 63.25 262 LEU A CA 1
ATOM 2097 C C . LEU A 1 262 ? 12.594 2.428 -13.531 1.00 63.25 262 LEU A C 1
ATOM 2099 O O . LEU A 1 262 ? 13.649 1.872 -13.246 1.00 63.25 262 LEU A O 1
ATOM 2103 N N . CYS A 1 263 ? 11.784 1.947 -14.471 1.00 67.50 263 CYS A N 1
ATOM 2104 C CA . CYS A 1 263 ? 12.176 0.867 -15.374 1.00 67.50 263 CYS A CA 1
ATOM 2105 C C . CYS A 1 263 ? 12.066 1.355 -16.817 1.00 67.50 263 CYS A C 1
ATOM 2107 O O . CYS A 1 263 ? 11.011 1.850 -17.223 1.00 67.50 263 CYS A O 1
ATOM 2109 N N . VAL A 1 264 ? 13.157 1.226 -17.568 1.00 62.75 264 VAL A N 1
ATOM 2110 C CA . VAL A 1 264 ? 13.288 1.700 -18.951 1.00 62.75 264 VAL A CA 1
ATOM 2111 C C . VAL A 1 264 ? 13.831 0.599 -19.851 1.00 62.75 264 VAL A C 1
ATOM 2113 O O . VAL A 1 264 ? 14.455 -0.341 -19.358 1.00 62.75 264 VAL A O 1
ATOM 2116 N N . ARG A 1 265 ? 13.636 0.733 -21.168 1.00 66.81 265 ARG A N 1
ATOM 2117 C CA . ARG A 1 265 ? 14.420 -0.047 -22.129 1.00 66.81 265 ARG A CA 1
ATOM 2118 C C . ARG A 1 265 ? 15.844 0.491 -22.190 1.00 66.81 265 ARG A C 1
ATOM 2120 O O . ARG A 1 265 ? 16.031 1.678 -22.436 1.00 66.81 265 ARG A O 1
ATOM 2127 N N . ALA A 1 266 ? 16.827 -0.371 -21.983 1.00 68.62 266 ALA A N 1
ATOM 2128 C CA . ALA A 1 266 ? 18.240 -0.033 -22.042 1.00 68.62 266 ALA A CA 1
ATOM 2129 C C . ALA A 1 266 ? 18.627 0.458 -23.439 1.00 68.62 266 ALA A C 1
ATOM 2131 O O . ALA A 1 266 ? 19.319 1.464 -23.560 1.00 68.62 266 ALA A O 1
ATOM 2132 N N . SER A 1 267 ? 18.086 -0.168 -24.492 1.00 73.12 267 SER A N 1
ATOM 2133 C CA . SER A 1 267 ? 18.318 0.239 -25.882 1.00 73.12 267 SER A CA 1
ATOM 2134 C C . SER A 1 267 ? 17.936 1.692 -26.183 1.00 73.12 267 SER A C 1
ATOM 2136 O O . SER A 1 267 ? 18.394 2.252 -27.174 1.00 73.12 267 SER A O 1
ATOM 2138 N N . SER A 1 268 ? 17.067 2.301 -25.372 1.00 66.06 268 SER A N 1
ATOM 2139 C CA . SER A 1 268 ? 16.639 3.693 -25.537 1.00 66.06 268 SER A CA 1
ATOM 2140 C C . SER A 1 268 ? 17.627 4.707 -24.951 1.00 66.06 268 SER A C 1
ATOM 2142 O O . SER A 1 268 ? 17.457 5.900 -25.186 1.00 66.06 268 SER A O 1
ATOM 2144 N N . PHE A 1 269 ? 18.644 4.271 -24.196 1.00 65.31 269 PHE A N 1
ATOM 2145 C CA . PHE A 1 269 ? 19.566 5.154 -23.480 1.00 65.31 269 PHE A CA 1
ATOM 2146 C C . PHE A 1 269 ? 21.030 4.708 -23.663 1.00 65.31 269 PHE A C 1
ATOM 2148 O O . PHE A 1 269 ? 21.431 3.665 -23.141 1.00 65.31 269 PHE A O 1
ATOM 2155 N N . PRO A 1 270 ? 21.871 5.497 -24.357 1.00 67.31 270 PRO A N 1
ATOM 2156 C CA . PRO A 1 270 ? 23.297 5.204 -24.484 1.00 67.31 270 PRO A CA 1
ATOM 2157 C C . PRO A 1 270 ? 23.980 5.060 -23.115 1.00 67.31 270 PRO A C 1
ATOM 2159 O O . PRO A 1 270 ? 23.795 5.892 -22.230 1.00 67.31 270 PRO A O 1
ATOM 2162 N N . GLY A 1 271 ? 24.781 4.005 -22.938 1.00 72.00 271 GLY A N 1
ATOM 2163 C CA . GLY A 1 271 ? 25.505 3.736 -21.687 1.00 72.00 271 GLY A CA 1
ATOM 2164 C C . GLY A 1 271 ? 24.682 3.053 -20.585 1.00 72.00 271 GLY A C 1
ATOM 2165 O O . GLY A 1 271 ? 25.210 2.791 -19.504 1.00 72.00 271 GLY A O 1
ATOM 2166 N N . VAL A 1 272 ? 23.412 2.730 -20.844 1.00 74.25 272 VAL A N 1
ATOM 2167 C CA . VAL A 1 272 ? 22.574 1.944 -19.933 1.00 74.25 272 VAL A CA 1
ATOM 2168 C C . VAL A 1 272 ? 22.652 0.465 -20.308 1.00 74.25 272 VAL A C 1
ATOM 2170 O O . VAL A 1 272 ? 22.387 0.083 -21.445 1.00 74.25 272 VAL A O 1
ATOM 2173 N N . SER A 1 273 ? 23.018 -0.382 -19.346 1.00 81.88 273 SER A N 1
ATOM 2174 C CA . SER A 1 273 ? 23.187 -1.819 -19.566 1.00 81.88 273 SER A CA 1
ATOM 2175 C C . SER A 1 273 ? 21.865 -2.572 -19.368 1.00 81.88 273 SER A C 1
ATOM 2177 O O . SER A 1 273 ? 21.253 -2.423 -18.304 1.00 81.88 273 SER A O 1
ATOM 2179 N N . PRO A 1 274 ? 21.434 -3.425 -20.318 1.00 86.00 274 PRO A N 1
ATOM 2180 C CA . PRO A 1 274 ? 20.225 -4.240 -20.183 1.00 86.00 274 PRO A CA 1
ATOM 2181 C C . PRO A 1 274 ? 20.396 -5.319 -19.117 1.00 86.00 274 PRO A C 1
ATOM 2183 O O . PRO A 1 274 ? 21.508 -5.764 -18.847 1.00 86.00 274 PRO A O 1
ATOM 2186 N N . ASN A 1 275 ? 19.299 -5.780 -18.526 1.00 87.12 275 ASN A N 1
ATOM 2187 C CA . ASN A 1 275 ? 19.280 -6.783 -17.462 1.00 87.12 275 ASN A CA 1
ATOM 2188 C C . ASN A 1 275 ? 20.069 -6.384 -16.194 1.00 87.12 275 ASN A C 1
ATOM 2190 O O . ASN A 1 275 ? 20.700 -7.214 -15.528 1.00 87.12 275 ASN A O 1
ATOM 2194 N N . HIS A 1 276 ? 20.040 -5.091 -15.866 1.00 83.81 276 HIS A N 1
ATOM 2195 C CA . HIS A 1 276 ? 20.721 -4.522 -14.703 1.00 83.81 276 HIS A CA 1
ATOM 2196 C C . HIS A 1 276 ? 19.773 -3.740 -13.793 1.00 83.81 276 HIS A C 1
ATOM 2198 O O . HIS A 1 276 ? 18.701 -3.276 -14.189 1.00 83.81 276 HIS A O 1
ATOM 2204 N N . VAL A 1 277 ? 20.230 -3.562 -12.557 1.00 78.69 277 VAL A N 1
ATOM 2205 C CA . VAL A 1 277 ? 19.599 -2.761 -11.517 1.00 78.69 277 VAL A CA 1
ATOM 2206 C C . VAL A 1 277 ? 20.608 -1.736 -11.009 1.00 78.69 277 VAL A C 1
ATOM 2208 O O . VAL A 1 277 ? 21.638 -2.091 -10.450 1.00 78.69 277 VAL A O 1
ATOM 2211 N N . TYR A 1 278 ? 20.320 -0.464 -11.233 1.00 75.12 278 TYR A N 1
ATOM 2212 C CA . TYR A 1 278 ? 21.132 0.685 -10.870 1.00 75.12 278 TYR A CA 1
ATOM 2213 C C . TYR A 1 278 ? 20.568 1.255 -9.571 1.00 75.12 278 TYR A C 1
ATOM 2215 O O . TYR A 1 278 ? 19.417 1.679 -9.536 1.00 75.12 278 TYR A O 1
ATOM 2223 N N . ILE A 1 279 ? 21.355 1.270 -8.504 1.00 71.69 279 ILE A N 1
ATOM 2224 C CA . ILE A 1 279 ? 21.022 1.922 -7.238 1.00 71.69 279 ILE A CA 1
ATOM 2225 C C . ILE A 1 279 ? 21.757 3.258 -7.208 1.00 71.69 279 ILE A C 1
ATOM 2227 O O . ILE A 1 279 ? 22.979 3.297 -7.279 1.00 71.69 279 ILE A O 1
ATOM 2231 N N . LEU A 1 280 ? 20.996 4.341 -7.120 1.00 65.69 280 LEU A N 1
ATOM 2232 C CA . LEU A 1 280 ? 21.449 5.724 -7.085 1.00 65.69 280 LEU A CA 1
ATOM 2233 C C . LEU A 1 280 ? 21.160 6.291 -5.690 1.00 65.69 280 LEU A C 1
ATOM 2235 O O . LEU A 1 280 ? 20.047 6.745 -5.408 1.00 65.69 280 LEU A O 1
ATOM 2239 N N . ASP A 1 281 ? 22.151 6.261 -4.804 1.00 59.50 281 ASP A N 1
ATOM 2240 C CA . ASP A 1 281 ? 22.097 6.956 -3.517 1.00 59.50 281 ASP A CA 1
ATOM 2241 C C . ASP A 1 281 ? 22.984 8.212 -3.539 1.00 59.50 281 ASP A C 1
ATOM 2243 O O . ASP A 1 281 ? 23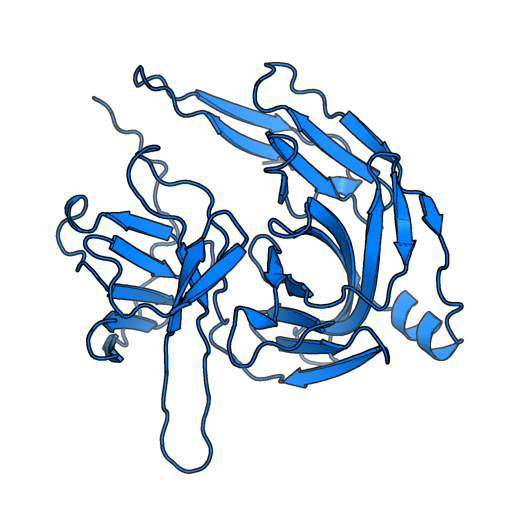.813 8.414 -4.419 1.00 59.50 281 ASP A O 1
ATOM 2247 N N . VAL A 1 282 ? 22.818 9.077 -2.540 1.00 51.50 282 VAL A N 1
ATOM 2248 C CA . VAL A 1 282 ? 23.500 10.375 -2.405 1.00 51.50 282 VAL A CA 1
ATOM 2249 C C . VAL A 1 282 ? 25.023 10.242 -2.335 1.00 51.50 282 VAL A C 1
ATOM 2251 O O . VAL A 1 282 ? 25.721 11.210 -2.611 1.00 51.50 282 VAL A O 1
ATOM 2254 N N . MET A 1 283 ? 25.537 9.075 -1.944 1.00 49.94 283 MET A N 1
ATOM 2255 C CA . MET A 1 283 ? 26.972 8.838 -1.740 1.00 49.94 283 MET A CA 1
ATOM 2256 C C . MET A 1 283 ? 27.488 7.592 -2.471 1.00 49.94 283 MET A C 1
ATOM 2258 O O . MET A 1 283 ? 28.668 7.273 -2.352 1.00 49.94 283 MET A O 1
ATOM 2262 N N . GLU A 1 284 ? 26.618 6.855 -3.164 1.00 59.31 284 GLU A N 1
ATOM 2263 C CA . GLU A 1 284 ? 26.963 5.564 -3.756 1.00 59.31 284 GLU A CA 1
ATOM 2264 C C . GLU A 1 284 ? 26.120 5.316 -5.005 1.00 59.31 284 GLU A C 1
ATOM 2266 O O . GLU A 1 284 ? 24.892 5.432 -4.968 1.00 59.31 284 GLU A O 1
ATOM 2271 N N . ILE A 1 285 ? 26.786 4.940 -6.096 1.00 62.47 285 ILE A N 1
ATOM 2272 C CA . ILE A 1 285 ? 26.131 4.356 -7.262 1.00 62.47 285 ILE A CA 1
ATOM 2273 C C . ILE A 1 285 ? 26.539 2.889 -7.330 1.00 62.47 285 ILE A C 1
ATOM 2275 O O . ILE A 1 285 ? 27.727 2.573 -7.421 1.00 62.47 285 ILE A O 1
ATOM 2279 N N . SER A 1 286 ? 25.559 1.992 -7.307 1.00 70.56 286 SER A N 1
ATOM 2280 C CA . SER A 1 286 ? 25.790 0.553 -7.425 1.00 70.56 286 SER A CA 1
ATOM 2281 C C . SER A 1 286 ? 25.090 0.011 -8.667 1.00 70.56 286 SER A C 1
ATOM 2283 O O . SER A 1 286 ? 23.914 0.275 -8.904 1.00 70.56 286 SER A O 1
ATOM 2285 N N . PHE A 1 287 ? 25.801 -0.789 -9.449 1.00 77.75 287 PHE A N 1
ATOM 2286 C CA . PHE A 1 287 ? 25.287 -1.483 -10.621 1.00 77.75 287 PHE A CA 1
ATOM 2287 C C . PHE A 1 287 ? 25.199 -2.965 -10.291 1.00 77.75 287 PHE A C 1
ATOM 2289 O O . PHE A 1 287 ? 26.200 -3.590 -9.951 1.00 77.75 287 PHE A O 1
ATOM 2296 N N . PHE A 1 288 ? 24.006 -3.535 -10.379 1.00 77.62 288 PHE A N 1
ATOM 2297 C CA . PHE A 1 288 ? 23.771 -4.943 -10.103 1.00 77.62 288 PHE A CA 1
ATOM 2298 C C . PHE A 1 288 ? 23.339 -5.657 -11.374 1.00 77.62 288 PHE A C 1
ATOM 2300 O O . PHE A 1 288 ? 22.309 -5.330 -11.965 1.00 77.62 288 PHE A O 1
ATOM 2307 N N . LYS A 1 289 ? 24.111 -6.653 -11.788 1.00 83.56 289 LYS A N 1
ATOM 2308 C CA . LYS A 1 289 ? 23.813 -7.472 -12.958 1.00 83.56 289 LYS A CA 1
ATOM 2309 C C . LYS A 1 289 ? 23.005 -8.690 -12.530 1.00 83.56 289 LYS A C 1
ATOM 2311 O O . LYS A 1 289 ? 23.448 -9.494 -11.712 1.00 83.56 289 LYS A O 1
ATOM 2316 N N . LEU A 1 290 ? 21.800 -8.847 -13.078 1.00 80.81 290 LEU A N 1
ATOM 2317 C CA . LEU A 1 290 ? 20.867 -9.876 -12.601 1.00 80.81 290 LEU A CA 1
ATOM 2318 C C . LEU A 1 290 ? 21.299 -11.299 -12.969 1.00 80.81 290 LEU A C 1
ATOM 2320 O O . LEU A 1 290 ? 21.096 -12.221 -12.176 1.00 80.81 290 LEU A O 1
ATOM 2324 N N . ALA A 1 291 ? 21.933 -11.464 -14.133 1.00 83.25 291 ALA A N 1
ATOM 2325 C CA . ALA A 1 291 ? 22.325 -12.767 -14.670 1.00 83.25 291 ALA A CA 1
ATOM 2326 C C . ALA A 1 291 ? 23.234 -13.562 -13.716 1.00 83.25 291 ALA A C 1
ATOM 2328 O O . ALA A 1 291 ? 22.995 -14.743 -13.462 1.00 83.25 291 ALA A O 1
ATOM 2329 N N . ASP A 1 292 ? 24.252 -12.903 -13.163 1.00 82.00 292 ASP A N 1
ATOM 2330 C CA . ASP A 1 292 ? 25.264 -13.507 -12.292 1.00 82.00 292 ASP A CA 1
ATOM 2331 C C . ASP A 1 292 ? 25.202 -12.983 -10.849 1.00 82.00 292 ASP A C 1
ATOM 2333 O O . ASP A 1 292 ? 25.959 -13.442 -9.997 1.00 82.00 292 ASP A O 1
ATOM 2337 N N . SER A 1 293 ? 24.257 -12.084 -10.546 1.00 73.25 293 SER A N 1
ATOM 2338 C CA . SER A 1 293 ? 24.121 -11.453 -9.228 1.00 73.25 293 SER A CA 1
ATOM 2339 C C . SER A 1 293 ? 25.385 -10.705 -8.783 1.00 73.25 293 SER A C 1
ATOM 2341 O O . SER A 1 293 ? 25.641 -10.587 -7.583 1.00 73.25 293 SER A O 1
ATOM 2343 N N . SER A 1 294 ? 26.181 -10.215 -9.739 1.00 74.19 294 SER A N 1
ATOM 2344 C CA . SER A 1 294 ? 27.360 -9.402 -9.454 1.00 74.19 294 SER A CA 1
ATOM 2345 C C . SER A 1 294 ? 26.971 -7.952 -9.176 1.00 74.19 294 SER A C 1
ATOM 2347 O O . SER A 1 294 ? 26.013 -7.419 -9.741 1.00 74.19 294 SER A O 1
ATOM 2349 N N . ILE A 1 295 ? 27.728 -7.319 -8.281 1.00 72.38 295 ILE A N 1
ATOM 2350 C CA . ILE A 1 295 ? 27.585 -5.907 -7.936 1.00 72.38 295 ILE A CA 1
ATOM 2351 C C . ILE A 1 295 ? 28.895 -5.179 -8.223 1.00 72.38 295 ILE A C 1
ATOM 2353 O O . ILE A 1 295 ? 29.973 -5.638 -7.848 1.00 72.38 295 ILE A O 1
ATOM 2357 N N . THR A 1 296 ? 28.798 -4.037 -8.889 1.00 70.56 296 THR A N 1
ATOM 2358 C CA . THR A 1 296 ? 29.889 -3.079 -9.052 1.00 70.56 296 THR A CA 1
ATOM 2359 C C . THR A 1 296 ? 29.474 -1.790 -8.367 1.00 70.56 296 THR A C 1
ATOM 2361 O O . THR A 1 296 ? 28.460 -1.202 -8.729 1.00 70.56 296 THR A O 1
ATOM 2364 N N . THR A 1 297 ? 30.238 -1.355 -7.373 1.00 62.06 297 THR A N 1
ATOM 2365 C CA . THR A 1 297 ? 29.979 -0.109 -6.649 1.00 62.06 297 THR A CA 1
ATOM 2366 C C . THR A 1 297 ? 31.010 0.935 -7.053 1.00 62.06 297 THR A C 1
ATOM 2368 O O . THR A 1 297 ? 32.210 0.670 -6.991 1.00 62.06 297 THR A O 1
ATOM 2371 N N . LEU A 1 298 ? 30.548 2.130 -7.413 1.00 54.44 298 LEU A N 1
ATOM 2372 C CA . LEU A 1 298 ? 31.382 3.317 -7.550 1.00 54.44 298 LEU A CA 1
ATOM 2373 C C . LEU A 1 298 ? 31.144 4.221 -6.334 1.00 54.44 298 LEU A C 1
ATOM 2375 O O . LEU A 1 298 ? 30.020 4.658 -6.081 1.00 54.44 298 LEU A O 1
ATOM 2379 N N . THR A 1 299 ? 32.208 4.486 -5.574 1.00 48.06 299 THR A N 1
ATOM 2380 C CA . THR A 1 299 ? 32.153 5.341 -4.379 1.00 48.06 299 THR A CA 1
ATOM 2381 C C . THR A 1 299 ? 32.818 6.675 -4.699 1.00 48.06 299 THR A C 1
ATOM 2383 O O . THR A 1 299 ? 34.003 6.867 -4.451 1.00 48.06 299 THR A O 1
ATOM 2386 N N . GLU A 1 300 ? 32.063 7.601 -5.276 1.00 39.97 300 GLU A N 1
ATOM 2387 C CA . GLU A 1 300 ? 32.497 8.984 -5.481 1.00 39.97 300 GLU A CA 1
ATOM 2388 C C . GLU A 1 300 ? 31.418 9.929 -4.938 1.00 39.97 300 GLU A C 1
ATOM 2390 O O . GLU A 1 300 ? 30.235 9.583 -4.933 1.00 39.97 300 GLU A O 1
ATOM 2395 N N . ARG A 1 301 ? 31.800 11.132 -4.468 1.00 33.69 301 ARG A N 1
ATOM 2396 C CA . ARG A 1 301 ? 30.838 12.210 -4.160 1.00 33.69 301 ARG A CA 1
ATOM 2397 C C . ARG A 1 301 ? 30.222 12.703 -5.468 1.00 33.69 301 ARG A C 1
ATOM 2399 O O . ARG A 1 301 ? 30.574 13.762 -5.976 1.00 33.69 301 ARG A O 1
ATOM 2406 N N . ILE A 1 302 ? 29.307 11.926 -6.016 1.00 34.72 302 ILE A N 1
ATOM 2407 C CA . ILE A 1 302 ? 28.523 12.316 -7.172 1.00 34.72 302 ILE A CA 1
ATOM 2408 C C . ILE A 1 302 ? 27.253 12.920 -6.596 1.00 34.72 302 ILE A C 1
ATOM 2410 O O . ILE A 1 302 ? 26.488 12.239 -5.915 1.00 34.72 302 ILE A O 1
ATOM 2414 N N . MET A 1 303 ? 27.043 14.221 -6.818 1.00 29.67 303 MET A N 1
ATOM 2415 C CA . MET A 1 303 ? 25.727 14.806 -6.583 1.00 29.67 303 MET A CA 1
ATOM 2416 C C . MET A 1 303 ? 24.741 13.986 -7.408 1.00 29.67 303 MET A C 1
ATOM 2418 O O . MET A 1 303 ? 24.797 14.024 -8.637 1.00 29.67 303 MET A O 1
ATOM 2422 N N . ALA A 1 304 ? 23.888 13.205 -6.735 1.00 30.89 304 ALA A N 1
ATOM 2423 C CA . ALA A 1 304 ? 22.799 12.500 -7.392 1.00 30.89 304 ALA A CA 1
ATOM 2424 C C . ALA A 1 304 ? 22.104 13.500 -8.327 1.00 30.89 304 ALA A C 1
ATOM 2426 O O . ALA A 1 304 ? 21.868 14.638 -7.897 1.00 30.89 304 ALA A O 1
ATOM 2427 N N . PRO A 1 305 ? 21.811 13.149 -9.591 1.00 30.11 305 PRO A N 1
ATOM 2428 C CA . PRO A 1 305 ? 21.031 14.028 -10.439 1.00 30.11 305 PRO A CA 1
ATOM 2429 C C . PRO A 1 305 ? 19.664 14.183 -9.768 1.00 30.11 305 PRO A C 1
ATOM 2431 O O . PRO A 1 305 ? 18.787 13.336 -9.886 1.00 30.11 305 PRO A O 1
ATOM 2434 N N . ASN A 1 306 ? 19.494 15.268 -9.010 1.00 27.34 306 ASN A N 1
ATOM 2435 C CA . ASN A 1 306 ? 18.282 15.584 -8.249 1.00 27.34 306 ASN A CA 1
ATOM 2436 C C . ASN A 1 306 ? 17.114 15.978 -9.173 1.00 27.34 306 ASN A C 1
ATOM 2438 O O . ASN A 1 306 ? 16.097 16.499 -8.721 1.00 27.34 306 ASN A O 1
ATOM 2442 N N . PHE A 1 307 ? 17.278 15.769 -10.478 1.00 28.84 307 PHE A N 1
ATOM 2443 C CA . PHE A 1 307 ? 16.371 16.183 -11.522 1.00 28.84 307 PHE A CA 1
ATOM 2444 C C . PHE A 1 307 ? 16.571 15.257 -12.730 1.00 28.84 307 PHE A C 1
ATOM 2446 O O . PHE A 1 307 ? 17.551 15.384 -13.461 1.00 28.84 307 PHE A O 1
ATOM 2453 N N . PHE A 1 308 ? 15.641 14.329 -12.957 1.00 29.42 308 PHE A N 1
ATOM 2454 C CA . PHE A 1 308 ? 15.323 13.966 -14.334 1.00 29.42 308 PHE A CA 1
ATOM 2455 C C . PHE A 1 308 ? 14.452 15.118 -14.839 1.00 29.42 308 PHE A C 1
ATOM 2457 O O . PHE A 1 308 ? 13.349 15.288 -14.311 1.00 29.42 308 PHE A O 1
ATOM 2464 N N . PRO A 1 309 ? 14.938 15.978 -15.753 1.00 21.09 309 PRO A N 1
ATOM 2465 C CA . PRO A 1 309 ? 14.109 17.055 -16.263 1.00 21.09 309 PRO A CA 1
ATOM 2466 C C . PRO A 1 309 ? 12.830 16.466 -16.870 1.00 21.09 309 PRO A C 1
ATOM 2468 O O . PRO A 1 309 ? 12.892 15.382 -17.462 1.00 21.09 309 PRO A O 1
ATOM 2471 N N . PRO A 1 310 ? 11.672 17.144 -16.745 1.00 25.72 310 PRO A N 1
ATOM 2472 C CA . PRO A 1 310 ? 10.537 16.817 -17.589 1.00 25.72 310 PRO A CA 1
ATOM 2473 C C . PRO A 1 310 ? 11.044 16.917 -19.026 1.00 25.72 310 PRO A C 1
ATOM 2475 O O . PRO A 1 310 ? 11.486 17.981 -19.459 1.00 25.72 310 PRO A O 1
ATOM 2478 N N . GLN A 1 311 ? 11.084 15.787 -19.728 1.00 33.12 311 GLN A N 1
ATOM 2479 C CA . GLN A 1 311 ? 11.522 15.773 -21.112 1.00 33.12 311 GLN A CA 1
ATOM 2480 C C . GLN A 1 311 ? 10.449 16.499 -21.928 1.00 33.12 311 GL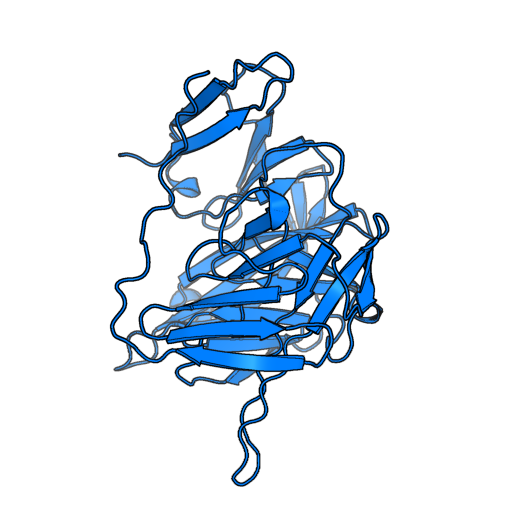N A C 1
ATOM 2482 O O . GLN A 1 311 ? 9.433 15.917 -22.303 1.00 33.12 311 GLN A O 1
ATOM 2487 N N . ASN A 1 312 ? 10.667 17.791 -22.170 1.00 29.25 312 ASN A N 1
ATOM 2488 C CA . ASN A 1 312 ? 10.191 18.430 -23.385 1.00 29.25 312 ASN A CA 1
ATOM 2489 C C . ASN A 1 312 ? 10.935 17.736 -24.526 1.00 29.25 312 ASN A C 1
ATOM 2491 O O . ASN A 1 312 ? 12.074 18.082 -24.828 1.00 29.25 312 ASN A O 1
ATOM 2495 N N . ILE A 1 313 ? 10.327 16.696 -25.087 1.00 27.28 313 ILE A N 1
ATOM 2496 C CA . ILE A 1 313 ? 10.763 16.144 -26.363 1.00 27.28 313 ILE A CA 1
ATOM 2497 C C . ILE A 1 313 ? 10.059 16.997 -27.415 1.00 27.28 313 ILE A C 1
ATOM 2499 O O . ILE A 1 313 ? 8.877 16.798 -27.694 1.00 27.28 313 ILE A O 1
ATOM 2503 N N . GLU A 1 314 ? 10.755 18.019 -27.908 1.00 24.41 314 GLU A N 1
ATOM 2504 C CA . GLU A 1 314 ? 10.418 18.616 -29.196 1.00 24.41 314 GLU A CA 1
ATOM 2505 C C . GLU A 1 314 ? 10.818 17.618 -30.294 1.00 24.41 314 GLU A C 1
ATOM 2507 O O . GLU A 1 314 ? 11.972 17.201 -30.339 1.00 24.41 314 GLU A O 1
ATOM 2512 N N . TYR A 1 315 ? 9.798 17.233 -31.074 1.00 34.41 315 TYR A N 1
ATOM 2513 C CA . TYR A 1 315 ? 9.733 16.525 -32.366 1.00 34.41 315 TYR A CA 1
ATOM 2514 C C . TYR A 1 315 ? 10.794 15.472 -32.718 1.00 34.41 315 TYR A C 1
ATOM 2516 O O . TYR A 1 315 ? 11.929 15.838 -33.089 1.00 34.41 315 TYR A O 1
#

Organism: NCBI:txid109376

pLDDT: mean 72.17, std 20.38, range [21.09, 97.88]

InterPro domains:
  IPR005174 KIB1-4, beta-propeller [PF03478] (3-178)
  IPR005174 KIB1-4, beta-propeller [PF03478] (201-284)
  IPR050942 Arabidopsis F-box involved in BR signaling [PTHR44259] (4-187)

Sequence (315 aa):
MGPQLSYCRPSAQGNSKWFNIRIANPCFFSSRVMFSKKHNMFRIPGAGGQLIASWDLCEDKHTPKFQELRYHFLPEPTEAEREVMDTCLTSEHMVESQSTGETFLVKCFRQTMDGIAVLQTKGVMAFRVTPKGNSVYTQDIVDLTIFISKAEAFCVRASSFPGVSPNHVYILDVMEISFFKLPDSSITTLTERIMSPYLLKRRQTLDINSIPNLIFYILRWNKVRGHHSFRIMVFRVTPKGNAVYTKDIGDLTIFISKAEALCVRASSFPGVSPNHVYILDVMEISFFKLADSSITTLTERIMAPNFFPPQNIEY

Radius of gyration: 20.35 Å; chains: 1; bounding box: 53×43×61 Å

Secondary structure (DSSP, 8-state):
--SEEEEEE--TTS--EEEEEE--SGGGTTPPPEEETTTTEEEEEPGGGSEEEEEESSSS--PPEEEE-EEES-----HHHHHHHHHSEEEEEEEEBTTT--EEEEEEEEEEETTEEEEEEEEEEEEEEPTTSEEEEES--TTEEEEEESS--EEEEGGGSTTPPTTEEEEEETTEEEEEETTTTEEEEE-S------B------S-TTS---EEEE------SSS------EEEEEPTTS-EEEES--SSEEEEEESS--EEEEGGGSTTPPTTEEEEE-SS-EEEEETTTTEEEEE-S---------------